Protein AF-A0A6C0DHY7-F1 (afdb_monomer_lite)

Organism: NCBI:txid1070528

Secondary structure (DSSP, 8-state):
-PPPHHHHHHHHHHHHHHHHHHHHHHTTSPP-TTTTSEEEEE--GGGHHHHHHHHSPTTEEE-S--EEEE---EEEEE--GGGGS--SS--EEEEEESS-EEEEEE-TTTTTS---PPPEEEEE-TTEEEEEETT--EEE-S--S-EEEEEEEEEGGGGGGTTT----PPP-----TTTHHHHHHHHHHHHHHHHHHHHHHHHHHHHHHHHH-

pLDDT: mean 73.61, std 16.14, range [34.59, 95.31]

Radius of gyration: 19.58 Å; chains: 1; bounding box: 41×49×62 Å

Structure (mmCIF, N/CA/C/O backbone):
data_AF-A0A6C0DHY7-F1
#
_entry.id   AF-A0A6C0DHY7-F1
#
loop_
_atom_site.group_PDB
_atom_site.id
_atom_site.type_symbol
_atom_site.label_atom_id
_atom_site.label_alt_id
_atom_site.label_comp_id
_atom_site.label_asym_id
_atom_site.label_entity_id
_atom_site.label_seq_id
_atom_site.pdbx_PDB_ins_code
_atom_site.Cartn_x
_atom_site.Cartn_y
_atom_site.Cartn_z
_atom_site.occupancy
_atom_site.B_iso_or_equiv
_atom_site.auth_seq_id
_atom_site.auth_comp_id
_atom_site.auth_asym_id
_atom_site.auth_atom_id
_atom_site.pdbx_PDB_model_num
ATOM 1 N N . MET A 1 1 ? 8.926 5.346 -45.440 1.00 54.66 1 MET A N 1
ATOM 2 C CA . MET A 1 1 ? 9.005 6.801 -45.696 1.00 54.66 1 MET A CA 1
ATOM 3 C C . MET A 1 1 ? 9.081 7.513 -44.353 1.00 54.66 1 MET A C 1
ATOM 5 O O . MET A 1 1 ? 8.302 7.145 -43.481 1.00 54.66 1 MET A O 1
ATOM 9 N N . PRO A 1 2 ? 10.026 8.440 -44.131 1.00 67.38 2 PRO A N 1
ATOM 10 C CA . PRO A 1 2 ? 10.055 9.232 -42.904 1.00 67.38 2 PRO A CA 1
ATOM 11 C C . PRO A 1 2 ? 8.821 10.145 -42.842 1.00 67.38 2 PRO A C 1
ATOM 13 O O . PRO A 1 2 ? 8.505 10.803 -43.828 1.00 67.38 2 PRO A O 1
ATOM 16 N N . LEU A 1 3 ? 8.137 10.165 -41.693 1.00 67.62 3 LEU A N 1
ATOM 17 C CA . LEU A 1 3 ? 7.020 11.079 -41.416 1.00 67.62 3 LEU A CA 1
ATOM 18 C C . LEU A 1 3 ? 7.458 12.528 -41.635 1.00 67.62 3 LEU A C 1
ATOM 20 O O . LEU A 1 3 ? 8.558 12.902 -41.190 1.00 67.62 3 LEU A O 1
ATOM 24 N N . SER A 1 4 ? 6.594 13.311 -42.287 1.00 83.75 4 SER A N 1
ATOM 25 C CA . SER A 1 4 ? 6.810 14.741 -42.479 1.00 83.75 4 SER A CA 1
ATOM 26 C C . SER A 1 4 ? 6.862 15.454 -41.123 1.00 83.75 4 SER A C 1
ATOM 28 O O . SER A 1 4 ? 6.446 14.920 -40.090 1.00 83.75 4 SER A O 1
ATOM 30 N N . LEU A 1 5 ? 7.429 16.658 -41.097 1.00 76.38 5 LEU A N 1
ATOM 31 C CA . LEU A 1 5 ? 7.578 17.423 -39.858 1.00 76.38 5 LEU A CA 1
ATOM 32 C C . LEU A 1 5 ? 6.211 17.784 -39.242 1.00 76.38 5 LEU A C 1
ATOM 34 O O . LEU A 1 5 ? 6.072 17.782 -38.021 1.00 76.38 5 LEU A O 1
ATOM 38 N N . GLU A 1 6 ? 5.199 17.992 -40.088 1.00 79.00 6 GLU A N 1
ATOM 39 C CA . GLU A 1 6 ? 3.806 18.228 -39.695 1.00 79.00 6 GLU A CA 1
ATOM 40 C C . GLU A 1 6 ? 3.183 16.981 -39.056 1.00 79.00 6 GLU A C 1
ATOM 42 O O . GLU A 1 6 ? 2.613 17.067 -37.967 1.00 79.00 6 GLU A O 1
ATOM 47 N N . ASP A 1 7 ? 3.391 15.798 -39.645 1.00 68.31 7 ASP A N 1
ATOM 48 C CA . ASP A 1 7 ? 2.866 14.546 -39.085 1.00 68.31 7 ASP A CA 1
ATOM 49 C C . ASP A 1 7 ? 3.474 14.236 -37.711 1.00 68.31 7 ASP A C 1
ATOM 51 O O . ASP A 1 7 ? 2.786 13.771 -36.803 1.00 68.31 7 ASP A O 1
ATOM 55 N N . ARG A 1 8 ? 4.767 14.531 -37.515 1.00 66.19 8 ARG A N 1
ATOM 56 C CA . ARG A 1 8 ? 5.432 14.359 -36.212 1.00 66.19 8 ARG A CA 1
ATOM 57 C C . ARG A 1 8 ? 4.843 15.279 -35.149 1.00 66.19 8 ARG A C 1
ATOM 59 O O . ARG A 1 8 ? 4.701 14.858 -34.000 1.00 66.19 8 ARG A O 1
ATOM 66 N N . PHE A 1 9 ? 4.497 16.510 -35.519 1.00 76.12 9 PHE A N 1
ATOM 67 C CA . PHE A 1 9 ? 3.870 17.460 -34.606 1.00 76.12 9 PHE A CA 1
ATOM 68 C C . PHE A 1 9 ? 2.467 16.994 -34.199 1.00 76.12 9 PHE A C 1
ATOM 70 O O . PHE A 1 9 ? 2.166 16.943 -33.009 1.00 76.12 9 PHE A O 1
ATOM 77 N N . VAL A 1 10 ? 1.647 16.558 -35.162 1.00 77.00 10 VAL A N 1
ATOM 78 C CA . VAL A 1 10 ? 0.291 16.039 -34.909 1.00 77.00 10 VAL A CA 1
ATOM 79 C C . VAL A 1 10 ? 0.320 14.779 -34.042 1.00 77.00 10 VAL A C 1
ATOM 81 O O . VAL A 1 10 ? -0.435 14.685 -33.076 1.00 77.00 10 VAL A O 1
ATOM 84 N N . VAL A 1 11 ? 1.223 13.835 -34.322 1.00 69.06 11 VAL A N 1
ATOM 85 C CA . VAL A 1 11 ? 1.394 12.625 -33.500 1.00 69.06 11 VAL A CA 1
ATOM 86 C C . VAL A 1 11 ? 1.821 12.985 -32.076 1.00 69.06 11 VAL A C 1
ATOM 88 O O . VAL A 1 11 ? 1.264 12.453 -31.120 1.00 69.06 11 VAL A O 1
ATOM 91 N N . THR A 1 12 ? 2.757 13.923 -31.914 1.00 63.19 12 THR A N 1
ATOM 92 C CA . THR A 1 12 ? 3.198 14.378 -30.585 1.00 63.19 12 THR A CA 1
ATOM 93 C C . THR A 1 12 ? 2.049 15.032 -29.818 1.00 63.19 12 THR A C 1
ATOM 95 O O . THR A 1 12 ? 1.839 14.725 -28.647 1.00 63.19 12 THR A O 1
ATOM 98 N N . LEU A 1 13 ? 1.257 15.876 -30.485 1.00 71.62 13 LEU A N 1
ATOM 99 C CA . LEU A 1 13 ? 0.086 16.523 -29.897 1.00 71.62 13 LEU A CA 1
ATOM 100 C C . LEU A 1 13 ? -0.982 15.501 -29.476 1.00 71.62 13 LEU A C 1
ATOM 102 O O . LEU A 1 13 ? -1.532 15.617 -28.388 1.00 71.62 13 LEU A O 1
ATOM 106 N N . LEU A 1 14 ? -1.248 14.481 -30.299 1.00 67.25 14 LEU A N 1
ATOM 107 C CA . LEU A 1 14 ? -2.196 13.405 -29.986 1.00 67.25 14 LEU A CA 1
ATOM 108 C C . LEU A 1 14 ? -1.736 12.549 -28.802 1.00 67.25 14 LEU A C 1
ATOM 110 O O . LEU A 1 14 ? -2.553 12.184 -27.962 1.00 67.25 14 LEU A O 1
ATOM 114 N N . VAL A 1 15 ? -0.436 12.257 -28.704 1.00 66.75 15 VAL A N 1
ATOM 115 C CA . VAL A 1 15 ? 0.142 11.547 -27.552 1.00 66.75 15 VAL A CA 1
ATOM 116 C C . VAL A 1 15 ? -0.017 12.375 -26.276 1.00 66.75 15 VAL A C 1
ATOM 118 O O . VAL A 1 15 ? -0.473 11.849 -25.263 1.00 66.75 15 VAL A O 1
ATOM 121 N N . TRP A 1 16 ? 0.283 13.674 -26.332 1.00 66.25 16 TRP A N 1
ATOM 122 C CA . TRP A 1 16 ? 0.078 14.586 -25.203 1.00 66.25 16 TRP A CA 1
ATOM 123 C C . TRP A 1 16 ? -1.396 14.723 -24.820 1.00 66.25 16 TRP A C 1
ATOM 125 O O . TRP A 1 16 ? -1.729 14.689 -23.639 1.00 66.25 16 TRP A O 1
ATOM 135 N N . TRP A 1 17 ? -2.287 14.839 -25.802 1.00 64.94 17 TRP A N 1
ATOM 136 C CA . TRP A 1 17 ? -3.724 14.929 -25.570 1.00 64.94 17 TRP A CA 1
ATOM 137 C C . TRP A 1 17 ? -4.279 13.655 -24.932 1.00 64.94 17 TRP A C 1
ATOM 139 O O . TRP A 1 17 ? -5.010 13.744 -23.952 1.00 64.94 17 TRP A O 1
ATOM 149 N N . ASN A 1 18 ? -3.882 12.475 -25.417 1.00 60.78 18 ASN A N 1
ATOM 150 C CA . ASN A 1 18 ? -4.270 11.205 -24.804 1.00 60.78 18 ASN A CA 1
ATOM 151 C C . ASN A 1 18 ? -3.733 11.078 -23.377 1.00 60.78 18 ASN A C 1
ATOM 153 O O . ASN A 1 18 ? -4.484 10.677 -22.499 1.00 60.78 18 ASN A O 1
ATOM 157 N N . ALA A 1 19 ? -2.493 11.504 -23.113 1.00 54.84 19 ALA A N 1
ATOM 158 C CA . ALA A 1 19 ? -1.955 11.535 -21.754 1.00 54.84 19 ALA A CA 1
ATOM 159 C C . ALA A 1 19 ? -2.760 12.471 -20.833 1.00 54.84 19 ALA A C 1
ATOM 161 O O . ALA A 1 19 ? -3.035 12.119 -19.691 1.00 54.84 19 ALA A O 1
ATOM 162 N N . ILE A 1 20 ? -3.188 13.638 -21.326 1.00 61.06 20 ILE A N 1
ATOM 163 C CA . ILE A 1 20 ? -4.039 14.577 -20.576 1.00 61.06 20 ILE A CA 1
ATOM 164 C C . ILE A 1 20 ? -5.426 13.975 -20.319 1.00 61.06 20 ILE A C 1
ATOM 166 O O . ILE A 1 20 ? -5.920 14.030 -19.195 1.00 61.06 20 ILE A O 1
ATOM 170 N N . VAL A 1 21 ? -6.058 13.389 -21.336 1.00 64.25 21 VAL A N 1
ATOM 171 C CA . VAL A 1 21 ? -7.373 12.745 -21.204 1.00 64.25 21 VAL A CA 1
ATOM 172 C C . VAL A 1 21 ? -7.307 11.557 -20.248 1.00 64.25 21 VAL A C 1
ATOM 174 O O . VAL A 1 21 ? -8.205 11.413 -19.421 1.00 64.25 21 VAL A O 1
ATOM 177 N N . ASP A 1 22 ? -6.243 10.756 -20.302 1.00 57.22 22 ASP A N 1
ATOM 178 C CA . ASP A 1 22 ? -6.014 9.680 -19.343 1.00 57.22 22 ASP A CA 1
ATOM 179 C C . ASP A 1 22 ? -5.833 10.249 -17.936 1.00 57.22 22 ASP A C 1
ATOM 181 O O . ASP A 1 22 ? -6.532 9.805 -17.038 1.00 57.22 22 ASP A O 1
ATOM 185 N N . ILE A 1 23 ? -5.043 11.313 -17.735 1.00 53.00 23 ILE A N 1
ATOM 186 C CA . ILE A 1 23 ? -4.942 12.000 -16.431 1.00 53.00 23 ILE A CA 1
ATOM 187 C C . ILE A 1 23 ? -6.330 12.402 -15.899 1.00 53.00 23 ILE A C 1
ATOM 189 O O . ILE A 1 23 ? -6.629 12.153 -14.730 1.00 53.00 23 ILE A O 1
ATOM 193 N N . PHE A 1 24 ? -7.201 12.973 -16.739 1.00 52.25 24 PHE A N 1
ATOM 194 C CA . PHE A 1 24 ? -8.566 13.342 -16.338 1.00 52.25 24 PHE A CA 1
ATOM 195 C C . PHE A 1 24 ? -9.467 12.135 -16.062 1.00 52.25 24 PHE A C 1
ATOM 197 O O . PHE A 1 24 ? -10.280 12.177 -15.139 1.00 52.25 24 PHE A O 1
ATOM 204 N N . ARG A 1 25 ? -9.323 11.043 -16.815 1.00 52.28 25 ARG A N 1
ATOM 205 C CA . ARG A 1 25 ? -10.102 9.815 -16.614 1.00 52.28 25 ARG A CA 1
ATOM 206 C C . ARG A 1 25 ? -9.690 9.104 -15.314 1.00 52.28 25 ARG A C 1
ATOM 208 O O . ARG A 1 25 ? -10.559 8.673 -14.558 1.00 52.28 25 ARG A O 1
ATOM 215 N N . THR A 1 26 ? -8.398 9.107 -14.984 1.00 49.75 26 THR A N 1
ATOM 216 C CA . THR A 1 26 ? -7.828 8.549 -13.741 1.00 49.75 26 THR A CA 1
ATOM 217 C C . THR A 1 26 ? -8.148 9.388 -12.492 1.00 49.75 26 THR A C 1
ATOM 219 O O . 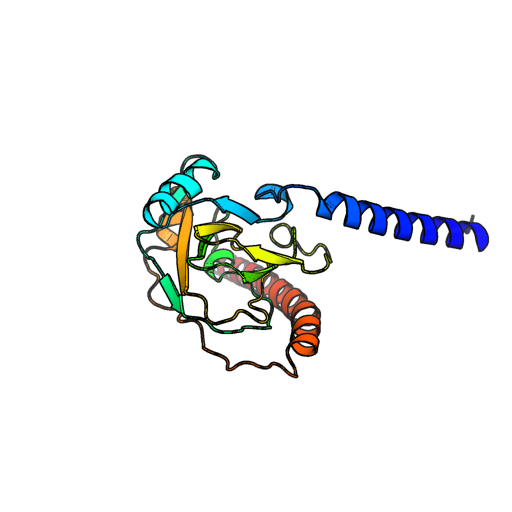THR A 1 26 ? -7.984 8.911 -11.367 1.00 49.75 26 THR A O 1
ATOM 222 N N . LEU A 1 27 ? -8.612 10.635 -12.654 1.00 47.72 27 LEU A N 1
ATOM 223 C CA . LEU A 1 27 ? -9.068 11.500 -11.553 1.00 47.72 27 LEU A CA 1
ATOM 224 C C . LEU A 1 27 ? -10.508 11.199 -11.092 1.00 47.72 27 LEU A C 1
ATOM 226 O O . LEU A 1 27 ? -10.927 11.718 -10.058 1.00 47.72 27 LEU A O 1
ATOM 230 N N . HIS A 1 28 ? -11.281 10.393 -11.830 1.00 48.91 28 HIS A N 1
ATOM 231 C CA . HIS A 1 28 ? -12.688 10.087 -11.509 1.00 48.91 28 HIS A CA 1
ATOM 232 C C . HIS A 1 28 ? -12.976 8.612 -11.217 1.00 48.91 28 HIS A C 1
ATOM 234 O O . HIS A 1 28 ? -14.096 8.276 -10.835 1.00 48.91 28 HIS A O 1
ATOM 240 N N . GLN A 1 29 ? -11.992 7.728 -11.360 1.00 57.94 29 GLN A N 1
ATOM 241 C CA . GLN A 1 29 ? -12.148 6.327 -10.982 1.00 57.94 29 GLN A CA 1
ATOM 242 C C . GLN A 1 29 ? -11.866 6.131 -9.490 1.00 57.94 29 GLN A C 1
ATOM 244 O O . GLN A 1 29 ? -10.901 6.670 -8.945 1.00 57.94 29 GLN A O 1
ATOM 249 N N . VAL A 1 30 ? -12.732 5.354 -8.832 1.00 70.00 30 VAL A N 1
ATOM 250 C CA . VAL A 1 30 ? -12.469 4.847 -7.481 1.00 70.00 30 VAL A CA 1
ATOM 251 C C . VAL A 1 30 ? -11.254 3.927 -7.586 1.00 70.00 30 VAL A C 1
ATOM 253 O O . VAL A 1 30 ? -11.299 2.997 -8.392 1.00 70.00 30 VAL A O 1
ATOM 256 N N . PRO A 1 31 ? -10.177 4.181 -6.825 1.00 81.38 31 PRO A N 1
ATOM 257 C CA . PRO A 1 31 ? -8.942 3.437 -6.988 1.00 81.38 31 PRO A CA 1
ATOM 258 C C . PRO A 1 31 ? -9.157 1.958 -6.674 1.00 81.38 31 PRO A C 1
ATOM 260 O O . PRO A 1 31 ? -9.805 1.615 -5.676 1.00 81.38 31 PRO A O 1
ATOM 263 N N . SER A 1 32 ? -8.628 1.095 -7.538 1.00 86.81 32 SER A N 1
ATOM 264 C CA . SER A 1 32 ? -8.759 -0.354 -7.404 1.00 86.81 32 SER A CA 1
ATOM 265 C C . SER A 1 32 ? -7.450 -0.986 -6.939 1.00 86.81 32 SER A C 1
ATOM 267 O O . SER A 1 32 ? -6.346 -0.559 -7.286 1.00 86.81 32 SER A O 1
ATOM 269 N N . LEU A 1 33 ? -7.564 -2.043 -6.138 1.00 89.69 33 LEU A N 1
ATOM 270 C CA . LEU A 1 33 ? -6.390 -2.715 -5.589 1.00 89.69 33 LEU A CA 1
ATOM 271 C C . LEU A 1 33 ? -5.536 -3.383 -6.679 1.00 89.69 33 LEU A C 1
ATOM 273 O O . LEU A 1 33 ? -4.317 -3.460 -6.532 1.00 89.69 33 LEU A O 1
ATOM 277 N N . ASP A 1 34 ? -6.167 -3.832 -7.763 1.00 88.56 34 ASP A N 1
ATOM 278 C CA . ASP A 1 34 ? -5.503 -4.548 -8.850 1.00 88.56 34 ASP A CA 1
ATOM 279 C C . ASP A 1 34 ? -4.772 -3.592 -9.799 1.00 88.56 34 ASP A C 1
ATOM 281 O O . ASP A 1 34 ? -3.606 -3.832 -10.121 1.00 88.56 34 ASP A O 1
ATOM 285 N N . GLU A 1 35 ? -5.412 -2.486 -10.193 1.00 87.88 35 GLU A N 1
ATOM 286 C CA . GLU A 1 35 ? -4.860 -1.541 -11.174 1.00 87.88 35 GLU A CA 1
ATOM 287 C C . GLU A 1 35 ? -3.997 -0.461 -10.513 1.00 87.88 35 GLU A C 1
ATOM 289 O O . GLU A 1 35 ? -2.860 -0.234 -10.925 1.00 87.88 35 GLU A O 1
ATOM 294 N N . ASP A 1 36 ? -4.492 0.177 -9.449 1.00 88.88 36 ASP A N 1
ATOM 295 C CA . ASP A 1 36 ? -3.793 1.285 -8.789 1.00 88.88 36 ASP A CA 1
ATOM 296 C C . ASP A 1 36 ? -2.863 0.817 -7.672 1.00 88.88 36 ASP A C 1
ATOM 298 O O . ASP A 1 36 ? -1.951 1.550 -7.278 1.00 88.88 36 ASP A O 1
ATOM 302 N N . GLY A 1 37 ? -3.086 -0.395 -7.159 1.00 90.50 37 GLY A N 1
ATOM 303 C CA . GLY A 1 37 ? -2.327 -0.965 -6.050 1.00 90.50 37 GLY A CA 1
ATOM 304 C C . GLY A 1 37 ? -2.790 -0.474 -4.686 1.00 90.50 37 GLY A C 1
ATOM 305 O O . GLY A 1 37 ? -2.131 -0.765 -3.687 1.00 90.50 37 GLY A O 1
ATOM 306 N N . TYR A 1 38 ? -3.903 0.257 -4.614 1.00 93.44 38 TYR A N 1
ATOM 307 C CA . TYR A 1 38 ? -4.562 0.619 -3.364 1.00 93.44 38 TYR A CA 1
ATOM 308 C C . TYR A 1 38 ? -6.052 0.880 -3.566 1.00 93.44 38 TYR A C 1
ATOM 310 O O . TYR A 1 38 ? -6.508 1.155 -4.669 1.00 93.44 38 TYR A O 1
ATOM 318 N N . CYS A 1 39 ? -6.798 0.857 -2.469 1.00 93.12 39 CYS A N 1
ATOM 319 C CA . CYS A 1 39 ? -8.147 1.388 -2.389 1.00 93.12 39 CYS A CA 1
ATOM 320 C C . CYS A 1 39 ? -8.353 2.108 -1.050 1.00 93.12 39 CYS A C 1
ATOM 322 O O . CYS A 1 39 ? -7.615 1.897 -0.080 1.00 93.12 39 CYS A O 1
ATOM 324 N N . VAL A 1 40 ? -9.349 2.990 -1.014 1.00 91.81 40 VAL A N 1
ATOM 325 C CA . VAL A 1 40 ? -9.747 3.726 0.190 1.00 91.81 40 VAL A CA 1
ATOM 326 C C . VAL A 1 40 ? -11.139 3.258 0.583 1.00 91.81 40 VAL A C 1
ATOM 328 O O . VAL A 1 40 ? -12.048 3.241 -0.242 1.00 91.81 40 VAL A O 1
ATOM 331 N N . LEU A 1 41 ? -11.282 2.846 1.835 1.00 91.44 41 LEU A N 1
ATOM 332 C CA . LEU A 1 41 ? -12.487 2.260 2.403 1.00 91.44 41 LEU A CA 1
ATOM 333 C C . LEU A 1 41 ? -12.861 3.026 3.669 1.00 91.44 41 LEU A C 1
ATOM 335 O O . LEU A 1 41 ? -11.994 3.555 4.363 1.00 91.44 41 LEU A O 1
ATOM 339 N N . GLU A 1 42 ? -14.138 3.032 4.019 1.00 90.44 42 GLU A N 1
ATOM 340 C CA . GLU A 1 42 ? -14.581 3.494 5.333 1.00 90.44 42 GLU A CA 1
ATOM 341 C C . GLU A 1 42 ? -14.559 2.317 6.307 1.00 90.44 42 GLU A C 1
ATOM 343 O O . GLU A 1 42 ? -15.151 1.266 6.053 1.00 90.44 42 GLU A O 1
ATOM 348 N N . SER A 1 43 ? -13.845 2.460 7.422 1.00 89.25 43 SER A N 1
ATOM 349 C CA . SER A 1 43 ? -13.799 1.420 8.446 1.00 89.25 43 SER A CA 1
ATOM 350 C C . SER A 1 43 ? -13.375 2.007 9.778 1.00 89.25 43 SER A C 1
ATOM 352 O O . SER A 1 43 ? -12.298 2.580 9.882 1.00 89.25 43 SER A O 1
ATOM 354 N N . GLY A 1 44 ? -14.157 1.754 10.827 1.00 90.00 44 GLY A N 1
ATOM 355 C CA . GLY A 1 44 ? -13.659 1.911 12.193 1.00 90.00 44 GLY A CA 1
ATOM 356 C C . GLY A 1 44 ? -12.554 0.897 12.502 1.00 90.00 44 GLY A C 1
ATOM 357 O O . GLY A 1 44 ? -12.495 -0.168 11.876 1.00 90.00 44 GLY A O 1
ATOM 358 N N . LEU A 1 45 ? -11.711 1.220 13.487 1.00 88.38 45 LEU A N 1
ATOM 359 C CA . LEU A 1 45 ? -10.531 0.435 13.862 1.00 88.38 45 LEU A CA 1
ATOM 360 C C . LEU A 1 45 ? -10.852 -1.045 14.141 1.00 88.38 45 LEU A C 1
ATOM 362 O O . LEU A 1 45 ? -10.198 -1.931 13.593 1.00 88.38 45 LEU A O 1
ATOM 366 N N . ASP A 1 46 ? -11.908 -1.315 14.910 1.00 91.19 46 ASP A N 1
ATOM 367 C CA . ASP A 1 46 ? -12.315 -2.680 15.286 1.00 91.19 46 ASP A CA 1
ATOM 368 C C . ASP A 1 46 ? -12.806 -3.513 14.091 1.00 91.19 46 ASP A C 1
ATOM 370 O O . ASP A 1 46 ? -12.764 -4.744 14.107 1.00 91.19 46 ASP A O 1
ATOM 374 N N . ALA A 1 47 ? -13.269 -2.848 13.030 1.00 92.69 47 ALA A N 1
ATOM 375 C CA . ALA A 1 47 ? -13.759 -3.498 11.821 1.00 92.69 47 ALA A CA 1
ATOM 376 C C . ALA A 1 47 ? -12.659 -3.723 10.772 1.00 92.69 47 ALA A C 1
ATOM 378 O O . ALA A 1 47 ? -12.898 -4.473 9.826 1.00 92.69 47 ALA A O 1
ATOM 379 N N . VAL A 1 48 ? -11.462 -3.139 10.937 1.00 91.69 48 VAL A N 1
ATOM 380 C CA . VAL A 1 48 ? -10.394 -3.168 9.920 1.00 91.69 48 VAL A CA 1
ATOM 381 C C . VAL A 1 48 ? -10.069 -4.581 9.436 1.00 91.69 48 VAL A C 1
ATOM 383 O O . VAL A 1 48 ? -10.010 -4.760 8.216 1.00 91.69 48 VAL A O 1
ATOM 386 N N . PRO A 1 49 ? -9.910 -5.606 10.302 1.00 93.19 49 PRO A N 1
ATOM 387 C CA . PRO A 1 49 ? -9.618 -6.948 9.817 1.00 93.19 49 PRO A CA 1
ATOM 388 C C . PRO A 1 49 ? -10.715 -7.493 8.903 1.00 93.19 49 PRO A C 1
ATOM 390 O O . PRO A 1 49 ? -10.429 -7.988 7.817 1.00 93.19 49 PRO A O 1
ATOM 393 N N . ARG A 1 50 ? -11.982 -7.339 9.300 1.00 94.62 50 ARG A N 1
ATOM 394 C CA . ARG A 1 50 ? -13.127 -7.818 8.519 1.00 94.62 50 ARG A CA 1
ATOM 395 C C . ARG A 1 50 ? -13.262 -7.059 7.199 1.00 94.62 50 ARG A C 1
ATOM 397 O O . ARG A 1 50 ? -13.439 -7.695 6.168 1.00 94.62 50 ARG A O 1
ATOM 404 N N . THR A 1 51 ? -13.143 -5.731 7.228 1.00 94.69 51 THR A N 1
ATOM 405 C CA . THR A 1 51 ? -13.238 -4.876 6.034 1.00 94.69 51 THR A CA 1
ATOM 406 C C . THR A 1 51 ? -12.101 -5.154 5.049 1.00 94.69 51 THR A C 1
ATOM 408 O O . THR A 1 51 ? -12.312 -5.208 3.842 1.00 94.69 51 THR A O 1
ATOM 411 N N . THR A 1 52 ? -10.889 -5.396 5.555 1.00 93.31 52 THR A N 1
ATOM 412 C CA . THR A 1 52 ? -9.742 -5.767 4.715 1.00 93.31 52 THR A CA 1
ATOM 413 C C . THR A 1 52 ? -9.990 -7.109 4.029 1.00 93.31 52 THR A C 1
ATOM 415 O O . THR A 1 52 ? -9.846 -7.225 2.816 1.00 93.31 52 THR A O 1
ATOM 418 N N . LEU A 1 53 ? -10.421 -8.119 4.789 1.00 95.25 53 LEU A N 1
ATOM 419 C CA . LEU A 1 53 ? -10.659 -9.462 4.258 1.00 95.25 53 LEU A CA 1
ATOM 420 C C . LEU A 1 53 ? -11.868 -9.545 3.318 1.00 95.25 53 LEU A C 1
ATOM 422 O O . LEU A 1 53 ? -11.919 -10.463 2.509 1.00 95.25 53 LEU A O 1
ATOM 426 N N . SER A 1 54 ? -12.815 -8.602 3.376 1.00 94.06 54 SER A N 1
ATOM 427 C CA . SER A 1 54 ? -13.934 -8.559 2.423 1.00 94.06 54 SER A CA 1
ATOM 428 C C . SER A 1 54 ? -13.548 -8.063 1.028 1.00 94.06 54 SER A C 1
ATOM 430 O O . SER A 1 54 ? -14.320 -8.250 0.093 1.00 94.06 54 SER A O 1
ATOM 432 N N . VAL A 1 55 ? -12.391 -7.409 0.891 1.00 93.12 55 VAL A N 1
ATOM 433 C CA . VAL A 1 55 ? -11.898 -6.873 -0.391 1.00 93.12 55 VAL A CA 1
ATOM 434 C C . VAL A 1 55 ? -10.819 -7.766 -0.999 1.00 93.12 55 VAL A C 1
ATOM 436 O O . VAL A 1 55 ? -10.646 -7.789 -2.214 1.00 93.12 55 VAL A O 1
ATOM 439 N N . LEU A 1 56 ? -10.087 -8.504 -0.166 1.00 93.88 56 LEU A N 1
ATOM 440 C CA . LEU A 1 56 ? -9.030 -9.396 -0.624 1.00 93.88 56 LEU A CA 1
ATOM 441 C C . LEU A 1 56 ? -9.583 -10.718 -1.177 1.00 93.88 56 LEU A C 1
ATOM 443 O O . LEU A 1 56 ? -10.678 -11.143 -0.799 1.00 93.88 56 LEU A O 1
ATOM 447 N N . PRO A 1 57 ? -8.808 -11.413 -2.032 1.00 93.25 57 PRO A N 1
ATOM 448 C CA . PRO A 1 57 ? -9.131 -12.773 -2.434 1.00 93.25 57 PRO A CA 1
ATOM 449 C C . PRO A 1 57 ? -9.301 -13.717 -1.228 1.00 93.25 57 PRO A C 1
ATOM 451 O O . PRO A 1 57 ? -8.817 -13.431 -0.125 1.00 93.25 57 PRO A O 1
ATOM 454 N N . PRO A 1 58 ? -9.941 -14.882 -1.425 1.00 93.56 58 PRO A N 1
ATOM 455 C CA . PRO A 1 58 ? -10.038 -15.904 -0.389 1.00 93.56 58 PRO A CA 1
AT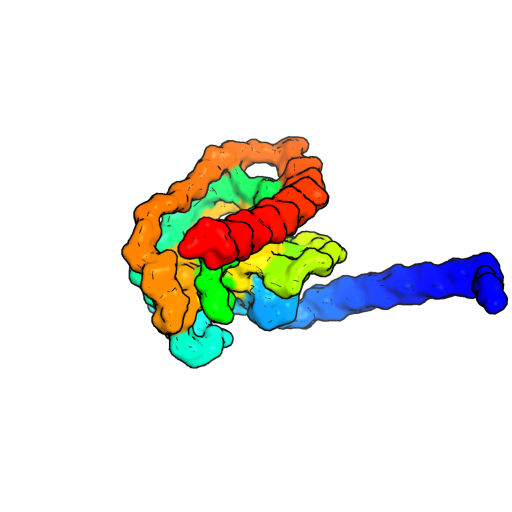OM 456 C C . PRO A 1 58 ? -8.667 -16.304 0.177 1.00 93.56 58 PRO A C 1
ATOM 458 O O . PRO A 1 58 ? -7.641 -16.165 -0.483 1.00 93.56 58 PRO A O 1
ATOM 461 N N . HIS A 1 59 ? -8.665 -16.852 1.396 1.00 95.12 59 HIS A N 1
ATOM 462 C CA . HIS A 1 59 ? -7.471 -17.367 2.089 1.00 95.12 59 HIS A CA 1
ATOM 463 C C . HIS A 1 59 ? -6.423 -16.322 2.488 1.00 95.12 59 HIS A C 1
ATOM 465 O O . HIS A 1 59 ? -5.327 -16.682 2.917 1.00 95.12 59 HIS A O 1
ATOM 471 N N . TYR A 1 60 ? -6.755 -15.035 2.437 1.00 95.31 60 TYR A N 1
ATOM 472 C CA . TYR A 1 60 ? -5.987 -14.025 3.154 1.00 95.31 60 TYR A CA 1
ATOM 473 C C . TYR A 1 60 ? -6.307 -14.047 4.650 1.00 95.31 60 TYR A C 1
ATOM 475 O O . TYR A 1 60 ? -7.415 -14.373 5.077 1.00 95.31 60 TYR A O 1
ATOM 483 N N . MET A 1 61 ? -5.313 -13.700 5.459 1.00 94.00 61 MET A N 1
ATOM 484 C CA . MET A 1 61 ? -5.434 -13.518 6.898 1.00 94.00 61 MET A CA 1
ATOM 485 C C . MET A 1 61 ? -4.716 -12.244 7.335 1.00 94.00 61 MET A C 1
ATOM 487 O O . MET A 1 61 ? -3.742 -11.818 6.713 1.00 94.00 61 MET A O 1
ATOM 491 N N . ILE A 1 62 ? -5.201 -11.644 8.419 1.00 92.25 62 ILE A N 1
ATOM 492 C CA . ILE A 1 62 ? -4.538 -10.517 9.072 1.00 92.25 62 ILE A CA 1
ATOM 493 C C . ILE A 1 62 ? -3.618 -11.061 10.151 1.00 92.25 62 ILE A C 1
ATOM 495 O O . ILE A 1 62 ? -4.052 -11.825 11.013 1.00 92.25 62 ILE A O 1
ATOM 499 N N . LEU A 1 63 ? -2.355 -10.652 10.114 1.00 88.06 63 LEU A N 1
ATOM 500 C CA . LEU A 1 63 ? -1.408 -11.015 11.154 1.00 88.06 63 LEU A CA 1
ATOM 501 C C . LEU A 1 63 ? -1.748 -10.292 12.464 1.00 88.06 63 LEU A C 1
ATOM 503 O O . LEU A 1 63 ? -2.142 -9.124 12.436 1.00 88.06 63 LEU A O 1
ATOM 507 N N . PRO A 1 64 ? -1.540 -10.937 13.625 1.00 77.44 64 PRO A N 1
ATOM 508 C CA . PRO A 1 64 ? -1.930 -10.387 14.925 1.00 77.44 64 PRO A CA 1
ATOM 509 C C . PRO A 1 64 ? -1.134 -9.134 15.320 1.00 77.44 64 PRO A C 1
ATOM 511 O O . PRO A 1 64 ? -1.510 -8.424 16.251 1.00 77.44 64 PRO A O 1
ATOM 514 N N . LYS A 1 65 ? -0.023 -8.848 14.632 1.00 71.94 65 LYS A N 1
ATOM 515 C CA . LYS A 1 65 ? 0.856 -7.730 14.963 1.00 71.94 65 LYS A CA 1
ATOM 516 C C . LYS A 1 65 ? 0.321 -6.417 14.394 1.00 71.94 65 LYS A C 1
ATOM 518 O O . LYS A 1 65 ? 0.399 -6.158 13.193 1.00 71.94 65 LYS A O 1
ATOM 523 N N . VAL A 1 66 ? -0.143 -5.563 15.296 1.00 72.00 66 VAL A N 1
ATOM 524 C CA . VAL A 1 66 ? -0.608 -4.209 15.002 1.00 72.00 66 VAL A CA 1
ATOM 525 C C . VAL A 1 66 ? 0.514 -3.213 15.281 1.00 72.00 66 VAL A C 1
ATOM 527 O O . VAL A 1 66 ? 1.158 -3.284 16.325 1.00 72.00 66 VAL A O 1
ATOM 530 N N . HIS A 1 67 ? 0.760 -2.283 14.356 1.00 72.25 67 HIS A N 1
ATOM 531 C CA . HIS A 1 67 ? 1.738 -1.211 14.567 1.00 72.25 67 HIS A CA 1
ATOM 532 C C . HIS A 1 67 ? 1.041 0.142 14.585 1.00 72.25 67 HIS A C 1
ATOM 534 O O . HIS A 1 67 ? 0.490 0.572 13.569 1.00 72.25 67 HIS A O 1
ATOM 540 N N . THR A 1 68 ? 1.117 0.827 15.722 1.00 72.88 68 THR A N 1
ATOM 541 C CA . THR A 1 68 ? 0.633 2.199 15.861 1.00 72.88 68 THR A CA 1
ATOM 542 C C . THR A 1 68 ? 1.788 3.157 15.630 1.00 72.88 68 THR A C 1
ATOM 544 O O . THR A 1 68 ? 2.774 3.124 16.361 1.00 72.88 68 THR A O 1
ATOM 547 N N . ASN A 1 69 ? 1.668 4.022 14.626 1.00 71.00 69 ASN A N 1
ATOM 548 C CA . ASN A 1 69 ? 2.643 5.079 14.374 1.00 71.00 69 ASN A CA 1
ATOM 549 C C . ASN A 1 69 ? 2.007 6.432 14.665 1.00 71.00 69 ASN A C 1
ATOM 551 O O . ASN A 1 69 ? 0.893 6.706 14.215 1.00 71.00 69 ASN A O 1
ATOM 555 N N . ARG A 1 70 ? 2.729 7.272 15.407 1.00 64.44 70 ARG A N 1
ATOM 556 C CA . ARG A 1 70 ? 2.333 8.649 15.707 1.00 64.44 70 ARG A CA 1
ATOM 557 C C . ARG A 1 70 ? 3.197 9.608 14.899 1.00 64.44 70 ARG A C 1
ATOM 559 O O . ARG A 1 70 ? 4.303 9.929 15.317 1.00 64.44 70 ARG A O 1
ATOM 566 N N . GLY A 1 71 ? 2.666 10.070 13.769 1.00 58.78 71 GLY A N 1
ATOM 567 C CA . GLY A 1 71 ? 3.271 11.115 12.940 1.00 58.78 71 GLY A CA 1
ATOM 568 C C . GLY A 1 71 ? 4.645 10.790 12.336 1.00 58.78 71 GLY A C 1
ATOM 569 O O . GLY A 1 71 ? 5.237 9.739 12.576 1.00 58.78 71 GLY A O 1
ATOM 570 N N . GLY A 1 72 ? 5.139 11.725 11.520 1.00 61.31 72 GLY A N 1
ATOM 571 C CA . GLY A 1 72 ? 6.455 11.676 10.878 1.00 61.31 72 GLY A CA 1
ATOM 572 C C . GLY A 1 72 ? 6.364 11.810 9.360 1.00 61.31 72 GLY A C 1
ATOM 573 O O . GLY A 1 72 ? 5.692 11.021 8.699 1.00 61.31 72 GLY A O 1
ATOM 574 N N . SER A 1 73 ? 7.073 12.794 8.806 1.00 64.69 73 SER A N 1
ATOM 575 C CA . SER A 1 73 ? 7.253 12.927 7.362 1.00 64.69 73 SER A CA 1
ATOM 576 C C . SER A 1 73 ? 8.410 12.045 6.904 1.00 64.69 73 SER A C 1
ATOM 578 O O . SER A 1 73 ? 9.509 12.123 7.453 1.00 64.69 73 SER A O 1
ATOM 580 N N . ASN A 1 74 ? 8.188 11.255 5.865 1.00 69.94 74 ASN A N 1
ATOM 581 C CA . ASN A 1 74 ? 9.250 10.608 5.116 1.00 69.94 74 ASN A CA 1
ATOM 582 C C . ASN A 1 74 ? 9.056 10.995 3.642 1.00 69.94 74 ASN A C 1
ATOM 584 O O . ASN A 1 74 ? 8.185 10.427 2.983 1.00 69.94 74 ASN A O 1
ATOM 588 N N . PRO A 1 75 ? 9.815 11.985 3.137 1.00 68.50 75 PRO A N 1
ATOM 589 C CA . PRO A 1 75 ? 9.649 12.479 1.772 1.00 68.50 75 PRO A CA 1
ATOM 590 C C . PRO A 1 75 ? 10.253 11.537 0.723 1.00 68.50 75 PRO A C 1
ATOM 592 O O . PRO A 1 75 ? 10.120 11.783 -0.472 1.00 68.50 75 PRO A O 1
ATOM 595 N N . PHE A 1 76 ? 10.944 10.475 1.143 1.00 75.06 76 PHE A N 1
ATOM 596 C CA . PHE A 1 76 ? 11.494 9.490 0.223 1.00 75.06 76 PHE A CA 1
ATOM 597 C C . PHE A 1 76 ? 10.392 8.536 -0.222 1.00 75.06 76 PHE A C 1
ATOM 599 O O . PHE A 1 76 ? 9.557 8.165 0.587 1.00 75.06 76 PHE A O 1
ATOM 606 N N . TYR A 1 77 ? 10.387 8.093 -1.475 1.00 77.12 77 TYR A N 1
ATOM 607 C CA . TYR A 1 77 ? 9.500 7.008 -1.895 1.00 77.12 77 TYR A CA 1
ATOM 608 C C . TYR A 1 77 ? 10.075 5.634 -1.515 1.00 77.12 77 TYR A C 1
ATOM 610 O O . TYR A 1 77 ? 11.227 5.319 -1.823 1.00 77.12 77 TYR A O 1
ATOM 618 N N . TRP A 1 78 ? 9.266 4.779 -0.884 1.00 80.12 78 TRP A N 1
ATOM 619 C CA . TRP A 1 78 ? 9.643 3.408 -0.519 1.00 80.12 78 TRP A CA 1
ATOM 620 C C . TRP A 1 78 ? 8.544 2.385 -0.821 1.00 80.12 78 TRP A C 1
ATOM 622 O O . TRP A 1 78 ? 7.362 2.707 -0.956 1.00 80.12 78 TRP A O 1
ATOM 632 N N . ARG A 1 79 ? 8.951 1.113 -0.886 1.00 80.44 79 ARG A N 1
ATOM 633 C CA . ARG A 1 79 ? 8.061 -0.057 -0.858 1.00 80.44 79 ARG A CA 1
ATOM 634 C C . ARG A 1 79 ? 8.073 -0.681 0.529 1.00 80.44 79 ARG A C 1
ATOM 636 O O . ARG A 1 79 ? 9.046 -0.540 1.270 1.00 80.44 79 ARG A O 1
ATOM 643 N N . SER A 1 80 ? 6.994 -1.363 0.900 1.00 81.69 80 SER A N 1
ATOM 644 C CA . SER A 1 80 ? 6.959 -2.071 2.183 1.00 81.69 80 SER A CA 1
ATOM 645 C C . SER A 1 80 ? 8.017 -3.178 2.186 1.00 81.69 80 SER A C 1
ATOM 647 O O . SER A 1 80 ? 8.188 -3.862 1.182 1.00 81.69 80 SER A O 1
ATOM 649 N N . SER A 1 81 ? 8.705 -3.398 3.308 1.00 72.31 81 SER A N 1
ATOM 650 C CA . SER A 1 81 ? 9.756 -4.429 3.406 1.00 72.31 81 SER A CA 1
ATOM 651 C C . SER A 1 81 ? 9.249 -5.838 3.072 1.00 72.31 81 SER A C 1
ATOM 653 O O . SER A 1 81 ? 9.988 -6.665 2.545 1.00 72.31 81 SER A O 1
ATOM 655 N N . THR A 1 82 ? 7.964 -6.091 3.316 1.00 76.44 82 THR A N 1
ATOM 656 C CA . THR A 1 82 ? 7.258 -7.334 2.986 1.00 76.44 82 THR A CA 1
ATOM 657 C C . THR A 1 82 ? 7.234 -7.650 1.492 1.00 76.44 82 THR A C 1
ATOM 659 O O . THR A 1 82 ? 7.233 -8.825 1.143 1.00 76.44 82 THR A O 1
ATOM 662 N N . PHE A 1 83 ? 7.302 -6.639 0.619 1.00 74.50 83 PHE A N 1
ATOM 663 C CA . PHE A 1 83 ? 7.387 -6.822 -0.833 1.00 74.50 83 PHE A CA 1
ATOM 664 C C . PHE A 1 83 ? 8.641 -7.590 -1.266 1.00 74.50 83 PHE A C 1
ATOM 666 O O . PHE A 1 83 ? 8.616 -8.305 -2.259 1.00 74.50 83 PHE A O 1
ATOM 673 N N . PHE A 1 84 ? 9.738 -7.471 -0.516 1.00 70.06 84 PHE A N 1
ATOM 674 C CA . PHE A 1 84 ? 11.003 -8.126 -0.854 1.00 70.06 84 PHE A CA 1
ATOM 675 C C . PHE A 1 84 ? 11.073 -9.585 -0.377 1.00 70.06 84 PHE A C 1
ATOM 677 O O . PHE A 1 84 ? 12.069 -10.266 -0.626 1.00 70.06 84 PHE A O 1
ATOM 684 N N . LYS A 1 85 ? 10.037 -10.088 0.309 1.00 75.88 85 LYS A N 1
ATOM 685 C CA . LYS A 1 85 ? 9.949 -11.506 0.673 1.00 75.88 85 LYS A CA 1
ATOM 686 C C . LYS A 1 85 ? 9.466 -12.327 -0.523 1.00 75.88 85 LYS A C 1
ATOM 688 O O . LYS A 1 85 ? 8.575 -11.906 -1.256 1.00 75.88 85 LYS A O 1
ATOM 693 N N . ARG A 1 86 ? 10.026 -13.530 -0.685 1.00 77.19 86 ARG A N 1
ATOM 694 C CA . ARG A 1 86 ? 9.684 -14.483 -1.757 1.00 77.19 86 ARG A CA 1
ATOM 695 C C . ARG A 1 86 ? 8.340 -15.161 -1.468 1.00 77.19 86 ARG A C 1
ATOM 697 O O . ARG A 1 86 ? 8.296 -16.332 -1.114 1.00 77.19 86 ARG A O 1
ATOM 704 N N . THR A 1 87 ? 7.276 -14.381 -1.563 1.00 82.19 87 THR A N 1
ATOM 705 C CA . THR A 1 87 ? 5.890 -14.829 -1.417 1.00 82.19 87 THR A CA 1
ATOM 706 C C . THR A 1 87 ? 5.355 -15.318 -2.759 1.00 82.19 87 THR A C 1
ATOM 708 O O . THR A 1 87 ? 5.775 -14.835 -3.812 1.00 82.19 87 THR A O 1
ATOM 711 N N . VAL A 1 88 ? 4.449 -16.293 -2.729 1.00 88.12 88 VAL A N 1
ATOM 712 C CA . VAL A 1 88 ? 3.700 -16.725 -3.919 1.00 88.12 88 VAL A CA 1
ATOM 713 C C . VAL A 1 88 ? 2.582 -15.728 -4.225 1.00 88.12 88 VAL A C 1
ATOM 715 O O . VAL A 1 88 ? 2.299 -15.455 -5.390 1.00 88.12 88 VAL A O 1
ATOM 718 N N . HIS A 1 89 ? 1.978 -15.154 -3.183 1.00 91.25 89 HIS A N 1
ATOM 719 C CA . HIS A 1 89 ? 0.865 -14.218 -3.287 1.00 91.25 89 HIS A CA 1
ATOM 720 C C . HIS A 1 89 ? 1.277 -12.824 -2.800 1.00 91.25 89 HIS A C 1
ATOM 722 O O . HIS A 1 89 ? 2.053 -12.707 -1.848 1.00 91.25 89 HIS A O 1
ATOM 728 N N . PRO A 1 90 ? 0.731 -11.745 -3.388 1.00 90.56 90 PRO A N 1
ATOM 729 C CA . PRO A 1 90 ? 1.034 -10.393 -2.940 1.00 90.56 90 PRO A CA 1
ATOM 730 C C . PRO A 1 90 ? 0.605 -10.192 -1.486 1.00 90.56 90 PRO A C 1
ATOM 732 O O . PRO A 1 90 ? -0.436 -10.684 -1.052 1.00 90.56 90 PRO A O 1
ATOM 735 N N . THR A 1 91 ? 1.383 -9.420 -0.733 1.00 92.12 91 THR A N 1
ATOM 736 C CA . THR A 1 91 ? 1.007 -8.997 0.618 1.00 92.12 91 THR A CA 1
ATOM 737 C C . THR A 1 91 ? 0.402 -7.607 0.602 1.00 92.12 91 THR A C 1
ATOM 739 O O . THR A 1 91 ? 0.834 -6.740 -0.165 1.00 92.12 91 THR A O 1
ATOM 742 N N . TYR A 1 92 ? -0.521 -7.337 1.519 1.00 93.50 92 TYR A N 1
ATOM 743 C CA . TYR A 1 92 ? -1.200 -6.047 1.596 1.00 93.50 92 TYR A CA 1
ATOM 744 C C . TYR A 1 92 ? -1.015 -5.396 2.959 1.00 93.50 92 TYR A C 1
ATOM 746 O O . TYR A 1 92 ? -0.965 -6.060 3.991 1.00 93.50 92 TYR A O 1
ATOM 754 N N . LEU A 1 93 ? -0.901 -4.075 2.954 1.00 92.50 93 LEU A N 1
ATOM 755 C CA . LEU A 1 93 ? -0.839 -3.251 4.146 1.00 92.50 93 LEU A CA 1
ATOM 756 C C . LEU A 1 93 ? -2.164 -2.499 4.272 1.00 92.50 93 LEU A C 1
ATOM 758 O O . LEU A 1 93 ? -2.539 -1.743 3.382 1.00 92.50 93 LEU A O 1
ATOM 762 N N . ALA A 1 94 ? -2.859 -2.706 5.379 1.00 92.38 94 ALA A N 1
ATOM 763 C CA . ALA A 1 94 ? -4.047 -1.958 5.757 1.00 92.38 94 ALA A CA 1
ATOM 764 C C . ALA A 1 94 ? -3.633 -0.873 6.755 1.00 92.38 94 ALA A C 1
ATOM 766 O O . ALA A 1 94 ? -3.069 -1.181 7.805 1.00 92.38 94 ALA A O 1
ATOM 767 N N . VAL A 1 95 ? -3.878 0.394 6.429 1.00 90.81 95 VAL A N 1
ATOM 768 C CA . VAL A 1 95 ? -3.555 1.541 7.285 1.00 90.81 95 VAL A CA 1
ATOM 769 C C . VAL A 1 95 ? -4.844 2.262 7.651 1.00 90.81 95 VAL A C 1
ATOM 771 O O . VAL A 1 95 ? -5.500 2.842 6.791 1.00 90.81 95 VAL A O 1
ATOM 774 N N . HIS A 1 96 ? -5.205 2.213 8.927 1.00 91.75 96 HIS A N 1
ATOM 775 C CA . HIS A 1 96 ? -6.330 2.951 9.484 1.00 91.75 96 HIS A CA 1
ATOM 776 C C . HIS A 1 96 ? -5.882 4.340 9.937 1.00 91.75 96 HIS A C 1
ATOM 778 O O . HIS A 1 96 ? -4.885 4.466 10.656 1.00 91.75 96 HIS A O 1
ATOM 784 N N . TYR A 1 97 ? -6.644 5.358 9.545 1.00 88.69 97 TYR A N 1
ATOM 785 C CA . TYR A 1 97 ? -6.418 6.761 9.869 1.00 88.69 97 TYR A CA 1
ATOM 786 C C . TYR A 1 97 ? -7.490 7.253 10.840 1.00 88.69 97 TYR A C 1
ATOM 788 O O . TYR A 1 97 ? -8.672 7.320 10.506 1.00 88.69 97 TYR A O 1
ATOM 796 N N . GLU A 1 98 ? -7.073 7.632 12.048 1.00 84.94 98 GLU A N 1
ATOM 797 C CA . GLU A 1 98 ? -7.990 8.118 13.090 1.00 84.94 98 GLU A CA 1
ATOM 798 C C . GLU A 1 98 ? -8.467 9.557 12.856 1.00 84.94 98 GLU A C 1
ATOM 800 O O . GLU A 1 98 ? -9.469 9.977 13.432 1.00 84.94 98 GLU A O 1
ATOM 805 N N . HIS A 1 99 ? -7.764 10.324 12.018 1.00 83.19 99 HIS A N 1
ATOM 806 C CA . HIS A 1 99 ? -8.022 11.742 11.776 1.00 83.19 99 HIS A CA 1
ATOM 807 C C . HIS A 1 99 ? -8.003 12.058 10.276 1.00 83.19 99 HIS A C 1
ATOM 809 O O . HIS A 1 99 ? -7.260 11.411 9.535 1.00 83.19 99 HIS A O 1
ATOM 815 N N . PRO A 1 100 ? -8.787 13.053 9.821 1.00 84.12 100 PRO A N 1
ATOM 816 C CA . PRO A 1 100 ? -8.757 13.485 8.433 1.00 84.12 100 PRO A CA 1
ATOM 817 C C . PRO A 1 100 ? -7.444 14.204 8.102 1.00 84.12 100 PRO A C 1
ATOM 819 O O . PRO A 1 100 ? -6.815 14.822 8.965 1.00 84.12 100 PRO A O 1
ATOM 822 N N . GLY A 1 101 ? -7.059 14.175 6.829 1.00 79.19 101 GLY A N 1
ATOM 823 C CA . GLY A 1 101 ? -5.938 14.960 6.317 1.00 79.19 101 GLY A CA 1
ATOM 824 C C . GLY A 1 101 ? -5.146 14.261 5.212 1.00 79.19 101 GLY A C 1
ATOM 825 O O . GLY A 1 101 ? -5.577 13.223 4.701 1.00 79.19 101 GLY A O 1
ATOM 826 N N . PRO A 1 102 ? -3.982 14.820 4.839 1.00 77.44 102 PRO A N 1
ATOM 827 C CA . PRO A 1 102 ? -3.065 14.160 3.919 1.00 77.44 102 PRO A CA 1
ATOM 828 C C . PRO A 1 102 ? -2.559 12.859 4.553 1.00 77.44 102 PRO A C 1
ATOM 830 O O . PRO A 1 102 ? -2.082 12.875 5.684 1.00 77.44 102 PRO A O 1
ATOM 833 N N . ALA A 1 103 ? -2.690 11.743 3.838 1.00 80.50 103 ALA A N 1
ATOM 834 C CA . ALA A 1 103 ? -2.318 10.408 4.302 1.00 80.50 103 ALA A CA 1
ATOM 835 C C . ALA A 1 103 ? -0.962 9.957 3.747 1.00 80.50 103 ALA A C 1
ATOM 837 O O . ALA A 1 103 ? 0.002 9.794 4.488 1.00 80.50 103 ALA A O 1
ATOM 838 N N . LEU A 1 104 ? -0.893 9.708 2.441 1.00 84.75 104 LEU A N 1
ATOM 839 C CA . LEU A 1 104 ? 0.268 9.162 1.736 1.00 84.75 104 LEU A CA 1
ATOM 840 C C . LEU A 1 104 ? 0.304 9.753 0.332 1.00 84.75 104 LEU A C 1
ATOM 842 O O . LEU A 1 104 ? -0.741 9.848 -0.303 1.00 84.75 104 LEU A O 1
ATOM 846 N N . SER A 1 105 ? 1.489 10.053 -0.187 1.00 86.31 105 SER A N 1
ATOM 847 C CA . SER A 1 105 ? 1.677 10.183 -1.630 1.00 86.31 105 SER A CA 1
ATOM 848 C C . SER A 1 105 ? 1.964 8.807 -2.218 1.00 86.31 105 SER A C 1
ATOM 850 O O . SER A 1 105 ? 2.807 8.079 -1.690 1.00 86.31 105 SER A O 1
ATOM 852 N N . VAL A 1 106 ? 1.265 8.417 -3.282 1.00 87.50 106 VAL A N 1
ATOM 853 C CA . VAL A 1 106 ? 1.377 7.083 -3.892 1.00 87.50 106 VAL A CA 1
ATOM 854 C C . VAL A 1 106 ? 1.587 7.168 -5.398 1.00 87.50 106 VAL A C 1
ATOM 856 O O . VAL A 1 106 ? 0.964 7.980 -6.077 1.00 87.50 106 VAL A O 1
ATOM 859 N N . SER A 1 107 ? 2.429 6.294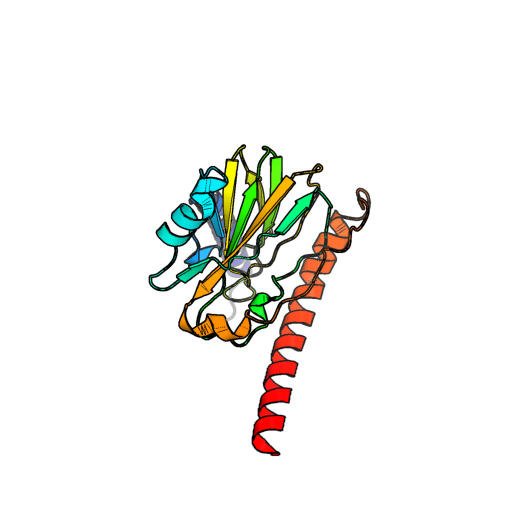 -5.947 1.00 85.81 107 SER A N 1
ATOM 860 C CA . SER A 1 107 ? 2.553 6.120 -7.399 1.00 85.81 107 SER A CA 1
ATOM 861 C C . SER A 1 107 ? 1.635 4.984 -7.846 1.00 85.81 107 SER A C 1
ATOM 863 O O . SER A 1 107 ? 1.933 3.809 -7.613 1.00 85.81 107 SER A O 1
ATOM 865 N N . LYS A 1 108 ? 0.498 5.345 -8.454 1.00 87.00 108 LYS A N 1
ATOM 866 C CA . LYS A 1 108 ? -0.520 4.405 -8.955 1.00 87.00 108 LYS A CA 1
ATOM 867 C C . LYS A 1 108 ? 0.112 3.360 -9.881 1.00 87.00 108 LYS A C 1
ATOM 869 O O . LYS A 1 108 ? 0.932 3.718 -10.730 1.00 87.00 108 LYS A O 1
ATOM 874 N N . GLY A 1 109 ? -0.238 2.087 -9.687 1.00 85.12 109 GLY A N 1
ATOM 875 C CA . GLY A 1 109 ? 0.209 0.966 -10.527 1.00 85.12 109 GLY A CA 1
ATOM 876 C C . GLY A 1 109 ? 1.656 0.507 -10.304 1.00 85.12 109 GLY A C 1
ATOM 877 O O . GLY A 1 109 ? 2.102 -0.471 -10.905 1.00 85.12 109 GLY A O 1
ATOM 878 N N . SER A 1 110 ? 2.410 1.165 -9.415 1.00 84.62 110 SER A N 1
ATOM 879 C CA . SER A 1 110 ? 3.841 0.884 -9.204 1.00 84.62 110 SER A CA 1
ATOM 880 C C . SER A 1 110 ? 4.158 -0.488 -8.581 1.00 84.62 110 SER A C 1
ATOM 882 O O . SER A 1 110 ? 5.332 -0.882 -8.518 1.00 84.62 110 SER A O 1
ATOM 884 N N . HIS A 1 111 ? 3.133 -1.221 -8.126 1.00 84.94 111 HIS A N 1
ATOM 885 C CA . HIS A 1 111 ? 3.224 -2.613 -7.669 1.00 84.94 111 HIS A CA 1
ATOM 886 C C . HIS A 1 111 ? 3.331 -3.617 -8.822 1.00 84.94 111 HIS A C 1
ATOM 888 O O . HIS A 1 111 ? 3.894 -4.688 -8.617 1.00 84.94 111 HIS A O 1
ATOM 894 N N . LEU A 1 112 ? 2.832 -3.278 -10.017 1.00 83.88 112 LEU A N 1
ATOM 895 C CA . LEU A 1 112 ? 2.922 -4.122 -11.219 1.00 83.88 112 LEU A CA 1
ATOM 896 C C . LEU A 1 112 ? 4.247 -3.939 -11.971 1.00 83.88 112 LEU A C 1
ATOM 898 O O . LEU A 1 112 ? 4.624 -4.762 -12.802 1.00 83.88 112 LEU A O 1
ATOM 902 N N . GLY A 1 113 ? 4.957 -2.848 -11.696 1.00 70.75 113 GLY A N 1
ATOM 903 C CA . GLY A 1 113 ? 6.187 -2.468 -12.377 1.00 70.75 113 GLY A CA 1
ATOM 904 C C . GLY A 1 113 ? 6.341 -0.954 -12.410 1.00 70.75 113 GLY A C 1
ATOM 905 O O . GLY A 1 113 ? 5.504 -0.218 -11.893 1.00 70.75 113 GLY A O 1
ATOM 906 N N . TRP A 1 114 ? 7.421 -0.458 -13.014 1.00 64.12 114 TRP A N 1
ATOM 907 C CA . TRP A 1 114 ? 7.578 0.984 -13.183 1.00 64.12 114 TRP A CA 1
ATOM 908 C C . TRP A 1 114 ? 6.784 1.471 -14.394 1.00 64.12 114 TRP A C 1
ATOM 910 O O . TRP A 1 114 ? 7.283 1.515 -15.515 1.00 64.12 114 TRP A O 1
ATOM 920 N N . GLN A 1 115 ? 5.549 1.887 -14.146 1.00 56.47 115 GLN A N 1
ATOM 921 C CA . GLN A 1 115 ? 4.850 2.821 -15.017 1.00 56.47 115 GLN A CA 1
ATOM 922 C C . GLN A 1 115 ? 5.172 4.213 -14.477 1.00 56.47 115 GLN A C 1
ATOM 924 O O . GLN A 1 115 ? 4.889 4.480 -13.313 1.00 56.47 115 GLN A O 1
ATOM 929 N N . MET A 1 116 ? 5.883 5.054 -15.234 1.00 53.72 116 MET A N 1
ATOM 930 C CA . MET A 1 116 ? 6.210 6.426 -14.815 1.00 53.72 116 MET A CA 1
ATOM 931 C C . MET A 1 116 ? 4.916 7.243 -14.671 1.00 53.72 116 MET A C 1
ATOM 933 O O . MET A 1 116 ? 4.534 7.975 -15.579 1.00 53.72 116 MET A O 1
ATOM 937 N N . SER A 1 117 ? 4.214 7.075 -13.552 1.00 63.81 117 SER A N 1
ATOM 938 C CA . SER A 1 117 ? 2.993 7.786 -13.200 1.00 63.81 117 SER A CA 1
ATOM 939 C C . SER A 1 117 ? 3.320 8.887 -12.200 1.00 63.81 117 SER A C 1
ATOM 941 O O . SER A 1 117 ? 4.106 8.690 -11.268 1.00 63.81 117 SER A O 1
ATOM 943 N N . LEU A 1 118 ? 2.718 10.062 -12.400 1.00 69.31 118 LEU A N 1
ATOM 944 C CA . LEU A 1 118 ? 2.828 11.148 -11.435 1.00 69.31 118 LEU A CA 1
ATOM 945 C C . LEU A 1 118 ? 2.264 10.676 -10.086 1.00 69.31 118 LEU A C 1
ATOM 947 O O . LEU A 1 118 ? 1.153 10.130 -10.051 1.00 69.31 118 LEU A O 1
ATOM 951 N N . PRO A 1 119 ? 3.002 10.863 -8.980 1.00 77.44 119 PRO A N 1
ATOM 952 C CA . PRO A 1 119 ? 2.486 10.525 -7.670 1.00 77.44 119 PRO A CA 1
ATOM 953 C C . PRO A 1 119 ? 1.211 11.302 -7.345 1.00 77.44 119 PRO A C 1
ATOM 955 O O . PRO A 1 119 ? 1.032 12.451 -7.745 1.00 77.44 119 PRO A O 1
ATOM 958 N N . THR A 1 120 ? 0.306 10.654 -6.621 1.00 81.62 120 THR A N 1
ATOM 959 C CA . THR A 1 120 ? -0.967 11.221 -6.183 1.00 81.62 120 THR A CA 1
ATOM 960 C C . THR A 1 120 ? -0.978 11.308 -4.665 1.00 81.62 120 THR A C 1
ATOM 962 O O . THR A 1 120 ? -0.824 10.290 -3.989 1.00 81.62 120 THR A O 1
ATOM 965 N N . GLN A 1 121 ? -1.216 12.503 -4.125 1.00 84.75 121 GLN A N 1
ATOM 966 C CA . GLN A 1 121 ? -1.456 12.678 -2.697 1.00 84.75 121 GLN A CA 1
ATOM 967 C C . GLN A 1 121 ? -2.845 12.144 -2.331 1.00 84.75 121 GLN A C 1
ATOM 969 O O . GLN A 1 121 ? -3.862 12.613 -2.843 1.00 84.75 121 GLN A O 1
ATOM 974 N N . LEU A 1 122 ? -2.893 11.182 -1.415 1.00 85.94 122 LEU A N 1
ATOM 975 C CA . LEU A 1 122 ? -4.127 10.668 -0.840 1.00 85.94 122 LEU A CA 1
ATOM 976 C C . LEU A 1 122 ? -4.577 11.574 0.297 1.00 85.94 122 LEU A C 1
ATOM 978 O O . LEU A 1 122 ? -3.837 11.797 1.257 1.00 85.94 122 LEU A O 1
ATOM 982 N N . ASN A 1 123 ? -5.814 12.044 0.202 1.00 85.69 123 ASN A N 1
ATOM 983 C CA . ASN A 1 123 ? -6.505 12.713 1.292 1.00 85.69 123 ASN A CA 1
ATOM 984 C C . ASN A 1 123 ? -7.544 11.752 1.850 1.00 85.69 123 ASN A C 1
ATOM 986 O O . ASN A 1 123 ? -8.367 11.222 1.104 1.00 85.69 123 ASN A O 1
ATOM 990 N N . VAL A 1 124 ? -7.488 11.521 3.154 1.00 85.44 124 VAL A N 1
ATOM 991 C CA . VAL A 1 124 ? -8.391 10.600 3.842 1.00 85.44 124 VAL A CA 1
ATOM 992 C C . VAL A 1 124 ? -9.321 11.363 4.766 1.00 85.44 124 VAL A C 1
ATOM 994 O O . VAL A 1 124 ? -8.973 12.418 5.305 1.00 85.44 124 VAL A O 1
ATOM 997 N N . GLN A 1 125 ? -10.517 10.817 4.950 1.00 87.56 125 GLN A N 1
ATOM 998 C CA . GLN A 1 125 ? -11.446 11.280 5.969 1.00 87.56 125 GLN A CA 1
ATOM 999 C C . GLN A 1 125 ? -11.150 10.592 7.306 1.00 87.56 125 GLN A C 1
ATOM 1001 O O . GLN A 1 125 ? -10.359 9.648 7.388 1.00 87.56 125 GLN A O 1
ATOM 1006 N N . GLN A 1 126 ? -11.801 11.054 8.367 1.00 86.31 126 GLN A N 1
ATOM 1007 C CA . GLN A 1 126 ? -11.744 10.383 9.660 1.00 86.31 126 GLN A CA 1
ATOM 1008 C C . GLN A 1 126 ? -12.232 8.930 9.541 1.00 86.31 126 GLN A C 1
ATOM 1010 O O . GLN A 1 126 ? -13.236 8.684 8.880 1.00 86.31 126 GLN A O 1
ATOM 1015 N N . ASN A 1 127 ? -11.555 7.983 10.199 1.00 88.81 127 ASN A N 1
ATOM 1016 C CA . ASN A 1 127 ? -11.886 6.550 10.164 1.00 88.81 127 ASN A CA 1
ATOM 1017 C C . ASN A 1 127 ? -11.862 5.955 8.745 1.00 88.81 127 ASN A C 1
ATOM 1019 O O . ASN A 1 127 ? -12.673 5.098 8.382 1.00 88.81 127 ASN A O 1
ATOM 1023 N N . SER A 1 128 ? -10.922 6.431 7.930 1.00 90.25 128 SER A N 1
ATOM 1024 C CA . SER A 1 128 ? -10.633 5.811 6.642 1.00 90.25 128 SER A CA 1
ATOM 1025 C C . SER A 1 128 ? -9.613 4.694 6.813 1.00 90.25 128 SER A C 1
ATOM 1027 O O . SER A 1 128 ? -8.651 4.795 7.578 1.00 90.25 128 SER A O 1
ATOM 1029 N N . LEU A 1 129 ? -9.789 3.647 6.026 1.00 92.56 129 LEU A N 1
ATOM 1030 C CA . LEU A 1 129 ? -8.860 2.552 5.843 1.00 92.56 129 LEU A CA 1
ATOM 1031 C C . LEU A 1 129 ? -8.279 2.643 4.434 1.00 92.56 129 LEU A C 1
ATOM 1033 O O . LEU A 1 129 ? -9.003 2.539 3.449 1.00 92.56 129 LEU A O 1
ATOM 1037 N N . VAL A 1 130 ? -6.964 2.797 4.333 1.00 93.12 130 VAL A N 1
ATOM 1038 C CA . VAL A 1 130 ? -6.254 2.657 3.060 1.00 93.12 130 VAL A CA 1
ATOM 1039 C C . VAL A 1 130 ? -5.661 1.259 3.006 1.00 93.12 130 VAL A C 1
ATOM 1041 O O . VAL A 1 130 ? -4.756 0.931 3.775 1.00 93.12 130 VAL A O 1
ATOM 1044 N N . LEU A 1 131 ? -6.174 0.432 2.100 1.00 94.75 131 LEU A N 1
ATOM 1045 C CA . LEU A 1 131 ? -5.622 -0.884 1.807 1.00 94.75 131 LEU A CA 1
ATOM 1046 C C . LEU A 1 131 ? -4.713 -0.760 0.590 1.00 94.75 131 LEU A C 1
ATOM 1048 O O . LEU A 1 131 ? -5.149 -0.292 -0.453 1.00 94.75 131 LEU A O 1
ATOM 1052 N N . MET A 1 132 ? -3.454 -1.168 0.712 1.00 94.75 132 MET A N 1
ATOM 1053 C CA . MET A 1 132 ? -2.466 -1.037 -0.359 1.00 94.75 132 MET A CA 1
ATOM 1054 C C . MET A 1 132 ? -1.666 -2.318 -0.556 1.00 94.75 132 MET A C 1
ATOM 1056 O O . MET A 1 132 ? -1.325 -3.016 0.399 1.00 94.75 132 MET A O 1
ATOM 1060 N N . ASN A 1 133 ? -1.297 -2.599 -1.798 1.00 93.69 133 ASN A N 1
ATOM 1061 C CA . ASN A 1 133 ? -0.304 -3.605 -2.129 1.00 93.69 133 ASN A CA 1
ATOM 1062 C C . ASN A 1 133 ? 1.050 -3.205 -1.516 1.00 93.69 133 ASN A C 1
ATOM 1064 O O . ASN A 1 133 ? 1.469 -2.047 -1.557 1.00 93.69 133 ASN A O 1
ATOM 1068 N N . SER A 1 134 ? 1.763 -4.166 -0.934 1.00 89.12 134 SER A N 1
ATOM 1069 C CA . SER A 1 134 ? 3.072 -3.922 -0.314 1.00 89.12 134 SER A CA 1
ATOM 1070 C C . SER A 1 134 ? 4.128 -3.432 -1.310 1.00 89.12 134 SER A C 1
ATOM 1072 O O . SER A 1 134 ? 5.043 -2.706 -0.912 1.00 89.12 134 SER A O 1
ATOM 1074 N N . GLY A 1 135 ? 3.985 -3.794 -2.588 1.00 85.31 135 GLY A N 1
ATOM 1075 C CA . GLY A 1 135 ? 4.830 -3.338 -3.691 1.00 85.31 135 GLY A CA 1
ATOM 1076 C C . GLY A 1 135 ? 4.525 -1.932 -4.195 1.00 85.31 135 GLY A C 1
ATOM 1077 O O . GLY A 1 135 ? 5.293 -1.411 -5.004 1.00 85.31 135 GLY A O 1
ATOM 1078 N N . LEU A 1 136 ? 3.449 -1.305 -3.711 1.00 88.62 136 LEU A N 1
ATOM 1079 C CA . LEU A 1 136 ? 3.118 0.068 -4.057 1.00 88.62 136 LEU A CA 1
ATOM 1080 C C . LEU A 1 136 ? 4.171 1.023 -3.486 1.00 88.62 136 LEU A C 1
ATOM 1082 O O . LEU A 1 136 ? 4.466 1.019 -2.280 1.00 88.62 136 LEU A O 1
ATOM 1086 N N . LEU A 1 137 ? 4.712 1.850 -4.373 1.00 86.06 137 LEU A N 1
ATOM 1087 C CA . LEU A 1 137 ? 5.649 2.910 -4.057 1.00 86.06 137 LEU A CA 1
ATOM 1088 C C . LEU A 1 137 ? 4.900 4.093 -3.430 1.00 86.06 137 LEU A C 1
ATOM 1090 O O . LEU A 1 137 ? 3.946 4.618 -4.012 1.00 86.06 137 LEU A O 1
ATOM 1094 N N . LYS A 1 138 ? 5.335 4.502 -2.237 1.00 86.19 138 LYS A N 1
ATOM 1095 C CA . LYS A 1 138 ? 4.649 5.510 -1.421 1.00 86.19 138 LYS A CA 1
ATOM 1096 C C . LYS A 1 138 ? 5.607 6.366 -0.596 1.00 86.19 138 LYS A C 1
ATOM 1098 O O . LYS A 1 138 ? 6.705 5.909 -0.288 1.00 86.19 138 LYS A O 1
ATOM 1103 N N . ALA A 1 139 ? 5.163 7.563 -0.227 1.00 81.88 139 ALA A N 1
ATOM 1104 C CA . ALA A 1 139 ? 5.870 8.521 0.618 1.00 81.88 139 ALA A CA 1
ATOM 1105 C C . ALA A 1 139 ? 4.922 9.174 1.646 1.00 81.88 139 ALA A C 1
ATOM 1107 O O . ALA A 1 139 ? 3.728 9.324 1.390 1.00 81.88 139 ALA A O 1
ATOM 1108 N N . HIS A 1 140 ? 5.437 9.589 2.807 1.00 78.19 140 HIS A N 1
ATOM 1109 C CA . HIS A 1 140 ? 4.704 10.396 3.794 1.00 78.19 140 HIS A CA 1
ATOM 1110 C C . HIS A 1 140 ? 5.129 11.855 3.633 1.00 78.19 140 HIS A C 1
ATOM 1112 O O . HIS A 1 140 ? 6.105 12.299 4.243 1.00 78.19 140 HIS A O 1
ATOM 1118 N N . ILE A 1 141 ? 4.401 12.589 2.799 1.00 67.25 141 ILE A N 1
ATOM 1119 C CA . ILE A 1 141 ? 4.692 13.988 2.485 1.00 67.25 141 ILE A CA 1
ATOM 1120 C C . ILE A 1 141 ? 3.714 14.865 3.259 1.00 67.25 141 ILE A C 1
ATOM 1122 O O . ILE A 1 141 ? 2.505 14.656 3.170 1.00 67.25 141 ILE A O 1
ATOM 1126 N N . ASP A 1 142 ? 4.255 15.795 4.051 1.00 59.66 142 ASP A N 1
ATOM 1127 C CA . ASP A 1 142 ? 3.505 16.807 4.810 1.00 59.66 142 ASP A CA 1
ATOM 1128 C C . ASP A 1 142 ? 2.302 16.277 5.604 1.00 59.66 142 ASP A C 1
ATOM 1130 O O . ASP A 1 142 ? 1.261 16.920 5.744 1.00 59.66 142 ASP A O 1
ATOM 1134 N N . THR A 1 143 ? 2.448 15.091 6.190 1.00 60.97 143 THR A N 1
ATOM 1135 C CA . THR A 1 143 ? 1.458 14.579 7.131 1.00 60.97 143 THR A CA 1
ATOM 1136 C C . THR A 1 143 ? 1.640 15.312 8.457 1.00 60.97 143 THR A C 1
ATOM 1138 O O . THR A 1 143 ? 2.637 15.099 9.158 1.00 60.97 143 THR A O 1
ATOM 1141 N N . ALA A 1 144 ? 0.667 16.149 8.831 1.00 60.28 144 ALA A N 1
ATOM 1142 C CA . ALA A 1 144 ? 0.474 16.545 10.227 1.00 60.28 144 ALA A CA 1
ATOM 1143 C C . ALA A 1 144 ? 0.548 15.292 11.126 1.00 60.28 144 ALA A C 1
ATOM 1145 O O . ALA A 1 144 ? 0.276 14.191 10.638 1.00 60.28 144 ALA A O 1
ATOM 1146 N N . PRO A 1 145 ? 0.929 15.398 12.412 1.00 61.78 145 PRO A N 1
ATOM 1147 C CA . PRO A 1 145 ? 1.022 14.231 13.281 1.00 61.78 145 PRO A CA 1
ATOM 1148 C C . PRO A 1 145 ? -0.319 13.484 13.321 1.00 61.78 145 PRO A C 1
ATOM 1150 O O . PRO A 1 145 ? -1.261 13.897 13.989 1.00 61.78 145 PRO A O 1
ATOM 1153 N N . GLN A 1 146 ? -0.397 12.390 12.566 1.00 68.81 146 GLN A N 1
ATOM 1154 C CA . GLN A 1 146 ? -1.554 11.513 12.477 1.00 68.81 146 GLN A CA 1
ATOM 1155 C C . GLN A 1 146 ? -1.238 10.220 13.219 1.00 68.81 146 GLN A C 1
ATOM 1157 O O . GLN A 1 146 ? -0.160 9.636 13.052 1.00 68.81 146 GLN A O 1
ATOM 1162 N N . THR A 1 147 ? -2.185 9.766 14.034 1.00 78.56 147 THR A N 1
ATOM 1163 C CA . THR A 1 147 ? -2.161 8.412 14.579 1.00 78.56 147 THR A CA 1
ATOM 1164 C C . THR A 1 147 ? -2.669 7.468 13.502 1.00 78.56 147 THR A C 1
ATOM 1166 O O . THR A 1 147 ? -3.794 7.602 13.017 1.00 78.56 147 THR A O 1
ATOM 1169 N N . THR A 1 148 ? -1.816 6.527 13.107 1.00 84.06 148 THR A N 1
ATOM 1170 C CA . THR A 1 148 ? -2.175 5.480 12.150 1.00 84.06 148 THR A CA 1
ATOM 1171 C C . THR A 1 148 ? -1.977 4.116 12.771 1.00 84.06 148 THR A C 1
ATOM 1173 O O . THR A 1 148 ? -0.985 3.883 13.467 1.00 84.06 148 THR A O 1
ATOM 1176 N N . VAL A 1 149 ? -2.901 3.205 12.488 1.00 87.31 149 VAL A N 1
ATOM 1177 C CA . VAL A 1 149 ? -2.821 1.815 12.933 1.00 87.31 149 VAL A CA 1
ATOM 1178 C C . VAL A 1 149 ? -2.669 0.917 11.717 1.00 87.31 149 VAL A C 1
ATOM 1180 O O . VAL A 1 149 ? -3.459 0.992 10.778 1.00 87.31 149 VAL A O 1
ATOM 1183 N N . ARG A 1 150 ? -1.619 0.096 11.704 1.00 89.31 150 ARG A N 1
ATOM 1184 C CA . ARG A 1 150 ? -1.242 -0.721 10.550 1.00 89.31 150 ARG A CA 1
ATOM 1185 C C . ARG A 1 150 ? -1.463 -2.201 10.811 1.00 89.31 150 ARG A C 1
ATOM 1187 O O . ARG A 1 150 ? -1.007 -2.725 11.828 1.00 89.31 150 ARG A O 1
ATOM 1194 N N . PHE A 1 151 ? -2.063 -2.858 9.829 1.00 90.81 151 PHE A N 1
ATOM 1195 C CA . PHE A 1 151 ? -2.339 -4.286 9.782 1.00 90.81 151 PHE A CA 1
ATOM 1196 C C . PHE A 1 151 ? -1.680 -4.881 8.539 1.00 90.81 151 PHE A C 1
ATOM 1198 O O . PHE A 1 151 ? -1.736 -4.296 7.457 1.00 90.81 151 PHE A O 1
ATOM 1205 N N . LEU A 1 152 ? -1.053 -6.043 8.689 1.00 91.38 152 LEU A N 1
ATOM 1206 C CA . LEU A 1 152 ? -0.445 -6.769 7.580 1.00 91.38 152 LEU A CA 1
ATOM 1207 C C . LEU A 1 152 ? -1.350 -7.936 7.190 1.00 91.38 152 LEU A C 1
ATOM 1209 O O . LEU A 1 152 ? -1.637 -8.797 8.020 1.00 91.38 152 LEU A O 1
ATOM 1213 N N . ALA A 1 153 ? -1.786 -7.951 5.934 1.00 92.25 153 ALA A N 1
ATOM 1214 C CA . ALA A 1 153 ? -2.555 -9.035 5.348 1.00 92.25 153 ALA A CA 1
ATOM 1215 C C . ALA A 1 153 ? -1.650 -9.906 4.473 1.00 92.25 153 ALA A C 1
ATOM 1217 O O . ALA A 1 153 ? -0.955 -9.407 3.578 1.00 92.25 153 ALA A O 1
ATOM 1218 N N . VAL A 1 154 ? -1.678 -11.212 4.721 1.00 92.75 154 VAL A N 1
ATOM 1219 C CA . VAL A 1 154 ? -0.891 -12.209 3.988 1.00 92.75 154 VAL A CA 1
ATOM 1220 C C . VAL A 1 154 ? -1.771 -13.383 3.600 1.00 92.75 154 VAL A C 1
ATOM 1222 O O . VAL A 1 154 ? -2.743 -13.700 4.286 1.00 92.75 154 VAL A O 1
ATOM 1225 N N . HIS A 1 155 ? -1.429 -14.043 2.501 1.00 94.69 155 HIS A N 1
ATOM 1226 C CA . HIS A 1 155 ? -2.091 -15.280 2.127 1.00 94.69 155 HIS A CA 1
ATOM 1227 C C . HIS A 1 155 ? -1.671 -16.411 3.079 1.00 94.69 155 HIS A C 1
ATOM 1229 O O . HIS A 1 155 ? -0.505 -16.494 3.469 1.00 94.69 155 HIS A O 1
ATOM 1235 N N . GLN A 1 156 ? -2.599 -17.306 3.431 1.00 92.69 156 GLN A N 1
ATOM 1236 C CA . GLN A 1 156 ? -2.365 -18.436 4.345 1.00 92.69 156 GLN A CA 1
ATOM 1237 C C . GLN A 1 156 ? -1.144 -19.282 3.947 1.00 92.69 156 GLN A C 1
ATOM 1239 O O . GLN A 1 156 ? -0.409 -19.746 4.814 1.00 92.69 156 GLN A O 1
ATOM 1244 N N . HIS A 1 157 ? -0.903 -19.435 2.640 1.00 90.94 157 HIS A N 1
ATOM 1245 C CA . HIS A 1 157 ? 0.250 -20.164 2.102 1.00 90.94 157 HIS A CA 1
ATOM 1246 C C . HIS A 1 157 ? 1.599 -19.532 2.474 1.00 90.94 157 HIS A C 1
ATOM 1248 O O . HIS A 1 157 ? 2.562 -20.249 2.711 1.00 90.94 157 HIS A O 1
ATOM 1254 N N . ASP A 1 158 ? 1.666 -18.202 2.541 1.00 87.44 158 ASP A N 1
ATOM 1255 C CA . ASP A 1 158 ? 2.911 -17.451 2.720 1.00 87.44 158 ASP A CA 1
ATOM 1256 C C . ASP A 1 158 ? 3.154 -17.043 4.185 1.00 87.44 158 ASP A C 1
ATOM 1258 O O . ASP A 1 158 ? 4.185 -16.448 4.497 1.00 87.44 158 ASP A O 1
ATOM 1262 N N . ASN A 1 159 ? 2.228 -17.364 5.100 1.00 85.62 159 ASN A N 1
ATOM 1263 C CA . ASN A 1 159 ? 2.252 -16.917 6.498 1.00 85.62 159 ASN A CA 1
ATOM 1264 C C . ASN A 1 159 ? 3.563 -17.262 7.235 1.00 85.62 159 ASN A C 1
ATOM 1266 O O . ASN A 1 159 ? 4.104 -16.432 7.962 1.00 85.62 159 ASN A O 1
ATOM 1270 N N . TYR A 1 160 ? 4.132 -18.442 6.977 1.00 83.44 160 TYR A N 1
ATOM 1271 C CA . TYR A 1 160 ? 5.371 -18.907 7.616 1.00 83.44 160 TYR A CA 1
ATOM 1272 C C . TYR A 1 160 ? 6.572 -17.966 7.391 1.00 83.44 160 TYR A C 1
ATOM 1274 O O . TYR A 1 160 ? 7.514 -17.951 8.181 1.00 83.44 160 TYR A O 1
ATOM 1282 N N . LEU A 1 161 ? 6.547 -17.139 6.337 1.00 79.75 161 LEU A N 1
ATOM 1283 C CA . LEU A 1 161 ? 7.581 -16.135 6.057 1.00 79.75 161 LEU A CA 1
ATOM 1284 C C . LEU A 1 161 ? 7.505 -14.920 6.997 1.00 79.75 161 LEU A C 1
ATOM 1286 O O . LEU A 1 161 ? 8.400 -14.066 6.988 1.00 79.75 161 LEU A O 1
ATOM 1290 N N . PHE A 1 162 ? 6.429 -14.794 7.775 1.00 78.00 162 PHE A N 1
ATOM 1291 C CA . PHE A 1 162 ? 6.121 -13.639 8.620 1.00 78.00 162 PHE A CA 1
ATOM 1292 C C . PHE A 1 162 ? 6.084 -13.960 10.119 1.00 78.00 162 PHE A C 1
ATOM 1294 O O . PHE A 1 162 ? 6.058 -13.022 10.914 1.00 78.00 162 PHE A O 1
ATOM 1301 N N . ASP A 1 163 ? 6.211 -15.232 10.503 1.00 64.19 163 ASP A N 1
ATOM 1302 C CA . ASP A 1 163 ? 6.220 -15.685 11.904 1.00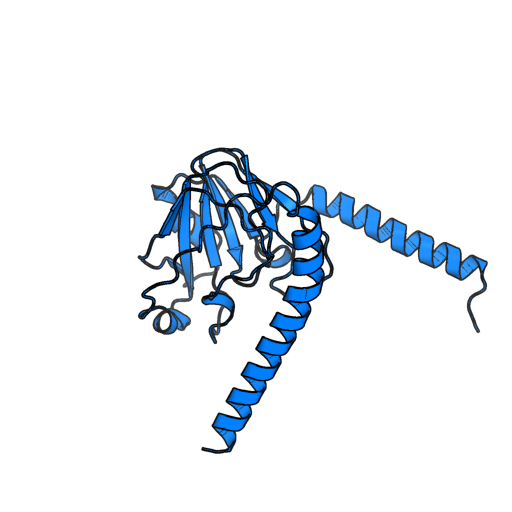 64.19 163 ASP A CA 1
ATOM 1303 C C . ASP A 1 163 ? 7.417 -15.171 12.736 1.00 64.19 163 ASP A C 1
ATOM 1305 O O . ASP A 1 163 ? 7.382 -15.231 13.960 1.00 64.19 163 ASP A O 1
ATOM 1309 N N . GLN A 1 164 ? 8.471 -14.622 12.111 1.00 53.78 164 GLN A N 1
ATOM 1310 C CA . GLN A 1 164 ? 9.705 -14.197 12.803 1.00 53.78 164 GLN A CA 1
ATOM 1311 C C . GLN A 1 164 ? 9.941 -12.680 12.887 1.00 53.78 164 GLN A C 1
ATOM 1313 O O . GLN A 1 164 ? 11.052 -12.245 13.186 1.00 53.78 164 GLN A O 1
ATOM 1318 N N . GLN A 1 165 ? 8.951 -11.831 12.601 1.00 52.66 165 GLN A N 1
ATOM 1319 C CA . GLN A 1 165 ? 9.220 -10.391 12.507 1.00 52.66 165 GLN A CA 1
ATOM 1320 C C . GLN A 1 165 ? 9.185 -9.662 13.867 1.00 52.66 165 GLN A C 1
ATOM 1322 O O . GLN A 1 165 ? 8.217 -8.975 14.209 1.00 52.66 165 GLN A O 1
ATOM 1327 N N . GLU A 1 166 ? 10.294 -9.729 14.609 1.00 41.91 166 GLU A N 1
ATOM 1328 C CA . GLU A 1 166 ? 10.730 -8.635 15.486 1.00 41.91 166 GLU A CA 1
ATOM 1329 C C . GLU A 1 166 ? 11.334 -7.504 14.630 1.00 41.91 166 GLU A C 1
ATOM 1331 O O . GLU A 1 166 ? 12.140 -7.731 13.736 1.00 41.91 166 GLU A O 1
ATOM 1336 N N . ASN A 1 167 ? 10.897 -6.277 14.914 1.0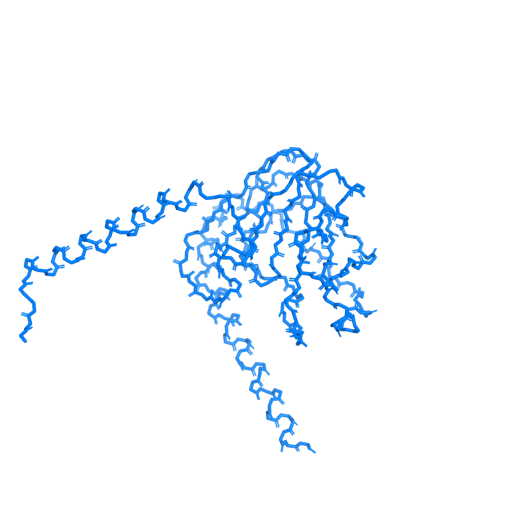0 39.06 167 ASN A N 1
ATOM 1337 C CA . ASN A 1 167 ? 11.451 -4.991 14.481 1.00 39.06 167 ASN A CA 1
ATOM 1338 C C . ASN A 1 167 ? 11.536 -4.627 12.985 1.00 39.06 167 ASN A C 1
ATOM 1340 O O . ASN A 1 167 ? 12.300 -5.149 12.179 1.00 39.06 167 ASN A O 1
ATOM 1344 N N . THR A 1 168 ? 10.845 -3.538 12.654 1.00 38.31 168 THR A N 1
ATOM 1345 C CA . THR A 1 168 ? 11.519 -2.362 12.086 1.00 38.31 168 THR A CA 1
ATOM 1346 C C . THR A 1 168 ? 10.688 -1.138 12.448 1.00 38.31 168 THR A C 1
ATOM 1348 O O . THR A 1 168 ? 9.634 -0.878 11.869 1.00 38.31 168 THR A O 1
ATOM 1351 N N . GLU A 1 169 ? 11.139 -0.442 13.490 1.00 36.09 169 GLU A N 1
ATOM 1352 C CA . GLU A 1 169 ? 10.683 0.898 13.839 1.00 36.09 169 GLU A CA 1
ATOM 1353 C C . GLU A 1 169 ? 10.881 1.824 12.636 1.00 36.09 169 GLU A C 1
ATOM 1355 O O . GLU A 1 169 ? 11.911 1.789 11.957 1.00 36.09 169 GLU A O 1
ATOM 1360 N N . SER A 1 170 ? 9.885 2.659 12.349 1.00 41.38 170 SER A N 1
ATOM 1361 C CA . SER A 1 170 ? 10.077 3.777 11.434 1.00 41.38 170 SER A CA 1
ATOM 1362 C C . SER A 1 170 ? 11.017 4.785 12.085 1.00 41.38 170 SER A C 1
ATOM 1364 O O . SER A 1 170 ? 10.695 5.342 13.134 1.00 41.38 170 SER A O 1
ATOM 1366 N N . VAL A 1 171 ? 12.158 5.041 11.448 1.00 34.59 171 VAL A N 1
ATOM 1367 C CA . VAL A 1 171 ? 13.059 6.133 11.822 1.00 34.59 171 VAL A CA 1
ATOM 1368 C C . VAL A 1 171 ? 12.309 7.454 11.643 1.00 34.59 171 VAL A C 1
ATOM 1370 O O . VAL A 1 171 ? 11.888 7.795 10.538 1.00 34.59 171 VAL A O 1
ATOM 1373 N N . TYR A 1 172 ? 12.125 8.186 12.741 1.00 38.53 172 TYR A N 1
ATOM 1374 C CA . TYR A 1 172 ? 11.624 9.556 12.728 1.00 38.53 172 TYR A CA 1
ATOM 1375 C C . TYR A 1 172 ? 12.665 10.456 12.053 1.00 38.53 172 TYR A C 1
ATOM 1377 O O . TYR A 1 172 ? 13.766 10.632 12.576 1.00 38.53 172 TYR A O 1
ATOM 1385 N N . ILE A 1 173 ? 12.324 11.024 10.896 1.00 41.72 173 ILE A N 1
ATOM 1386 C CA . ILE A 1 173 ? 13.108 12.090 10.271 1.00 41.72 173 ILE A CA 1
ATOM 1387 C C . ILE A 1 173 ? 12.325 13.391 10.506 1.00 41.72 173 ILE A C 1
ATOM 1389 O O . ILE A 1 173 ? 11.183 13.489 10.050 1.00 41.72 173 ILE A O 1
ATOM 1393 N N . PRO A 1 174 ? 12.873 14.367 11.255 1.00 37.06 174 PRO A N 1
ATOM 1394 C CA . PRO A 1 174 ? 12.198 15.640 11.487 1.00 37.06 174 PRO A CA 1
ATOM 1395 C C . PRO A 1 174 ? 11.883 16.344 10.162 1.00 37.06 174 PRO A C 1
ATOM 1397 O O . PRO A 1 174 ? 12.615 16.208 9.182 1.00 37.06 174 PRO A O 1
ATOM 1400 N N . SER A 1 175 ? 10.770 17.081 10.145 1.00 44.78 175 SER A N 1
ATOM 1401 C CA . SER A 1 175 ? 10.175 17.679 8.947 1.00 44.78 175 SER A CA 1
ATOM 1402 C C . SER A 1 175 ? 11.180 18.485 8.121 1.00 44.78 175 SER A C 1
ATOM 1404 O O . SER A 1 175 ? 11.665 19.530 8.555 1.00 44.78 175 SER A O 1
ATOM 1406 N N . LEU A 1 176 ? 11.449 18.019 6.903 1.00 47.69 176 LEU A N 1
ATOM 1407 C CA . LEU A 1 176 ? 12.302 18.674 5.909 1.00 47.69 176 LEU A CA 1
ATOM 1408 C C . LEU A 1 176 ? 11.456 19.579 4.998 1.00 47.69 176 LEU A C 1
ATOM 1410 O O . LEU A 1 176 ? 11.449 19.423 3.781 1.00 47.69 176 LEU A O 1
ATOM 1414 N N . THR A 1 177 ? 10.721 20.526 5.581 1.00 46.19 177 THR A N 1
ATOM 1415 C CA . THR A 1 177 ? 9.736 21.370 4.872 1.00 46.19 177 THR A CA 1
ATOM 1416 C C . THR A 1 177 ? 10.317 22.176 3.703 1.00 46.19 177 THR A C 1
ATOM 1418 O O . THR A 1 177 ? 9.594 22.482 2.763 1.00 46.19 177 THR A O 1
ATOM 1421 N N . CYS A 1 178 ? 11.621 22.474 3.698 1.00 44.78 178 CYS A N 1
ATOM 1422 C CA . CYS A 1 178 ? 12.260 23.240 2.617 1.00 44.78 178 CYS A CA 1
ATOM 1423 C C . CYS A 1 178 ? 12.986 22.387 1.559 1.00 44.78 178 CYS A C 1
ATOM 1425 O O . CYS A 1 178 ? 13.317 22.904 0.496 1.00 44.78 178 CYS A O 1
ATOM 1427 N N . THR A 1 179 ? 13.251 21.100 1.814 1.00 46.97 179 THR A N 1
ATOM 1428 C CA . THR A 1 179 ? 13.955 20.203 0.868 1.00 46.97 179 THR A CA 1
ATOM 1429 C C . THR A 1 179 ? 13.098 19.033 0.387 1.00 46.97 179 THR A C 1
ATOM 1431 O O . THR A 1 179 ? 13.507 18.329 -0.539 1.00 46.97 179 THR A O 1
ATOM 1434 N N . ALA A 1 180 ? 11.901 18.855 0.956 1.00 52.12 180 ALA A N 1
ATOM 1435 C CA . ALA A 1 180 ? 10.969 17.779 0.632 1.00 52.12 180 ALA A CA 1
ATOM 1436 C C . ALA A 1 180 ? 10.649 17.641 -0.868 1.00 52.12 180 ALA A C 1
ATOM 1438 O O . ALA A 1 180 ? 10.761 16.519 -1.342 1.00 52.12 180 ALA A O 1
ATOM 1439 N N . PRO A 1 181 ? 10.375 18.702 -1.659 1.00 54.69 181 PRO A N 1
ATOM 1440 C CA . PRO A 1 181 ? 9.996 18.529 -3.069 1.00 54.69 181 PRO A CA 1
ATOM 1441 C C . PRO A 1 181 ? 11.155 18.042 -3.954 1.00 54.69 181 PRO A C 1
ATOM 1443 O O . PRO A 1 181 ? 10.977 17.249 -4.875 1.00 54.69 181 PRO A O 1
ATOM 1446 N N . ILE A 1 182 ? 12.378 18.505 -3.673 1.00 57.28 182 ILE A N 1
ATOM 1447 C CA . ILE A 1 182 ? 13.577 18.102 -4.422 1.00 57.28 182 ILE A CA 1
ATOM 1448 C C . ILE A 1 182 ? 13.972 16.674 -4.040 1.00 57.28 182 ILE A C 1
ATOM 1450 O O . ILE A 1 182 ? 14.279 15.866 -4.914 1.00 57.28 182 ILE A O 1
ATOM 1454 N N . LEU A 1 183 ? 13.936 16.344 -2.745 1.00 56.34 183 LEU A N 1
ATOM 1455 C CA . LEU A 1 183 ? 14.169 14.983 -2.261 1.00 56.34 183 LEU A CA 1
ATOM 1456 C C . LEU A 1 183 ? 13.088 14.017 -2.747 1.00 56.34 183 LEU A C 1
ATOM 1458 O O . LEU A 1 183 ? 13.402 12.873 -3.048 1.00 56.34 183 LEU A O 1
ATOM 1462 N N . GLU A 1 184 ? 11.849 14.474 -2.888 1.00 58.28 184 GLU A N 1
ATOM 1463 C CA . GLU A 1 184 ? 10.747 13.705 -3.450 1.00 58.28 184 GLU A CA 1
ATOM 1464 C C . GLU A 1 184 ? 11.047 13.313 -4.901 1.00 58.28 184 GLU A C 1
ATOM 1466 O O . GLU A 1 184 ? 11.125 12.123 -5.209 1.00 58.28 184 GLU A O 1
ATOM 1471 N N . ILE A 1 185 ? 11.299 14.297 -5.772 1.00 61.94 185 ILE A N 1
ATOM 1472 C CA . ILE A 1 185 ? 11.586 14.063 -7.195 1.00 61.94 185 ILE A CA 1
ATOM 1473 C C . ILE A 1 185 ? 12.858 13.223 -7.357 1.00 61.94 185 ILE A C 1
ATOM 1475 O O . ILE A 1 185 ? 12.868 12.252 -8.113 1.00 61.94 185 ILE A O 1
ATOM 1479 N N . LEU A 1 186 ? 13.928 13.548 -6.624 1.00 60.62 186 LEU A N 1
ATOM 1480 C CA . LEU A 1 186 ? 15.177 12.788 -6.686 1.00 60.62 186 LEU A CA 1
ATOM 1481 C C . LEU A 1 186 ? 15.008 11.370 -6.140 1.00 60.62 186 LEU A C 1
ATOM 1483 O O . LEU A 1 186 ? 15.539 10.438 -6.731 1.00 60.62 186 LEU A O 1
ATOM 1487 N N . SER A 1 187 ? 14.255 11.165 -5.057 1.00 61.12 187 SER A N 1
ATOM 1488 C CA . SER A 1 187 ? 13.992 9.821 -4.537 1.00 61.12 187 SER A CA 1
ATOM 1489 C C . SER A 1 187 ? 13.126 9.013 -5.492 1.00 61.12 187 SER A C 1
ATOM 1491 O O . SER A 1 187 ? 13.410 7.844 -5.707 1.00 61.12 187 SER A O 1
ATOM 1493 N N . TYR A 1 188 ? 12.140 9.621 -6.145 1.00 61.78 188 TYR A N 1
ATOM 1494 C CA . TYR A 1 188 ? 11.351 8.942 -7.165 1.00 61.78 188 TYR A CA 1
ATOM 1495 C C . TYR A 1 188 ? 12.224 8.536 -8.365 1.00 61.78 188 TYR A C 1
ATOM 1497 O O . TYR A 1 188 ? 12.172 7.395 -8.821 1.00 61.78 188 TYR A O 1
ATOM 1505 N N . LEU A 1 189 ? 13.103 9.430 -8.828 1.00 60.62 189 LEU A N 1
ATOM 1506 C CA . LEU A 1 189 ? 13.990 9.177 -9.967 1.00 60.62 189 LEU A CA 1
ATOM 1507 C C . LEU A 1 189 ? 15.168 8.240 -9.648 1.00 60.62 189 LEU A C 1
ATOM 1509 O O . LEU A 1 189 ? 15.638 7.555 -10.551 1.00 60.62 189 LEU A O 1
ATOM 1513 N N . VAL A 1 190 ? 15.650 8.187 -8.399 1.00 62.06 190 VAL A N 1
ATOM 1514 C CA . VAL A 1 190 ? 16.841 7.409 -7.987 1.00 62.06 190 VAL A CA 1
ATOM 1515 C C . VAL A 1 190 ? 16.488 6.129 -7.227 1.00 62.06 190 VAL A C 1
ATOM 1517 O O . VAL A 1 190 ? 17.128 5.099 -7.443 1.00 62.06 190 VAL A O 1
ATOM 1520 N N . ALA A 1 191 ? 15.476 6.139 -6.358 1.00 58.53 191 ALA A N 1
ATOM 1521 C CA . ALA A 1 191 ? 15.123 4.964 -5.561 1.00 58.53 191 ALA A CA 1
ATOM 1522 C C . ALA A 1 191 ? 14.565 3.844 -6.437 1.00 58.53 191 ALA A C 1
ATOM 1524 O O . ALA A 1 191 ? 14.858 2.678 -6.190 1.00 58.53 191 ALA A O 1
ATOM 1525 N N . VAL A 1 192 ? 13.807 4.169 -7.483 1.00 53.75 192 VAL A N 1
ATOM 1526 C CA . VAL A 1 192 ? 13.171 3.145 -8.316 1.00 53.75 192 VAL A CA 1
ATOM 1527 C C . VAL A 1 192 ? 14.179 2.384 -9.201 1.00 53.75 192 VAL A C 1
ATOM 1529 O O . VAL A 1 192 ? 14.134 1.150 -9.169 1.00 53.75 192 VAL A O 1
ATOM 1532 N N . PRO A 1 193 ? 15.151 3.021 -9.896 1.00 55.41 193 PRO A N 1
ATOM 1533 C CA . PRO A 1 193 ? 16.208 2.293 -10.601 1.00 55.41 193 PRO A CA 1
ATOM 1534 C C . PRO A 1 193 ? 17.093 1.486 -9.648 1.00 55.41 193 PRO A C 1
ATOM 1536 O O . PRO A 1 193 ? 17.387 0.324 -9.920 1.00 55.41 193 PRO A O 1
ATOM 1539 N N . VAL A 1 194 ? 17.488 2.065 -8.506 1.00 59.75 194 VAL A N 1
ATOM 1540 C CA . VAL A 1 194 ? 18.367 1.393 -7.535 1.00 59.75 194 VAL A CA 1
ATOM 1541 C C . VAL A 1 194 ? 17.677 0.180 -6.906 1.00 59.75 194 VAL A C 1
ATOM 1543 O O . VAL A 1 194 ? 18.284 -0.884 -6.810 1.00 59.75 194 VAL A O 1
ATOM 1546 N N . GLN A 1 195 ? 16.399 0.289 -6.532 1.00 54.91 195 GLN A N 1
ATOM 1547 C CA . GLN A 1 195 ? 15.626 -0.835 -5.990 1.00 54.91 195 GLN A CA 1
ATOM 1548 C C . GLN A 1 195 ? 15.329 -1.899 -7.053 1.00 54.91 195 GLN A C 1
ATOM 1550 O O . GLN A 1 195 ? 15.341 -3.090 -6.740 1.00 54.91 195 GLN A O 1
ATOM 1555 N N . GLY A 1 196 ? 15.110 -1.501 -8.310 1.00 54.47 196 GLY A N 1
ATOM 1556 C CA . GLY A 1 196 ? 14.999 -2.432 -9.435 1.00 54.47 196 GLY A CA 1
ATOM 1557 C C . GLY A 1 196 ? 16.281 -3.246 -9.635 1.00 54.47 196 GLY A C 1
ATOM 1558 O O . GLY A 1 196 ? 16.229 -4.474 -9.685 1.00 54.47 196 GLY A O 1
ATOM 1559 N N . ILE A 1 197 ? 17.440 -2.577 -9.648 1.00 59.03 197 ILE A N 1
ATOM 1560 C CA . ILE A 1 197 ? 18.755 -3.228 -9.745 1.00 59.03 197 ILE A CA 1
ATOM 1561 C C . ILE A 1 197 ? 18.999 -4.134 -8.535 1.00 59.03 197 ILE A C 1
ATOM 1563 O O . ILE A 1 197 ? 19.424 -5.270 -8.710 1.00 59.03 197 ILE A O 1
ATOM 1567 N N . ALA A 1 198 ? 18.688 -3.682 -7.318 1.00 57.81 198 ALA A N 1
ATOM 1568 C CA . ALA A 1 198 ? 18.865 -4.481 -6.106 1.00 57.81 198 ALA A CA 1
ATOM 1569 C C . ALA A 1 198 ? 18.015 -5.760 -6.124 1.00 57.81 198 ALA A C 1
ATOM 1571 O O . ALA A 1 198 ? 18.507 -6.826 -5.758 1.00 57.81 198 ALA A O 1
ATOM 1572 N N . THR A 1 199 ? 16.770 -5.673 -6.603 1.00 55.09 199 THR A N 1
ATOM 1573 C CA . THR A 1 199 ? 15.881 -6.836 -6.743 1.00 55.09 199 THR A CA 1
ATOM 1574 C C . THR A 1 199 ? 16.447 -7.819 -7.771 1.00 55.09 199 THR A C 1
ATOM 1576 O O . THR A 1 199 ? 16.562 -9.006 -7.481 1.00 55.09 199 THR A O 1
ATOM 1579 N N . LEU A 1 200 ? 16.899 -7.325 -8.930 1.00 55.69 200 LEU A N 1
ATOM 1580 C CA . LEU A 1 200 ? 17.503 -8.144 -9.985 1.00 55.69 200 LEU A CA 1
ATOM 1581 C C . LEU A 1 200 ? 18.797 -8.834 -9.512 1.00 55.69 200 LEU A C 1
ATOM 1583 O O . LEU A 1 200 ? 18.961 -10.040 -9.683 1.00 55.69 200 LEU A O 1
ATOM 1587 N N . VAL A 1 201 ? 19.699 -8.079 -8.879 1.00 65.19 201 VAL A N 1
ATOM 1588 C CA . VAL A 1 201 ? 20.973 -8.579 -8.340 1.00 65.19 201 VAL A CA 1
ATOM 1589 C C . VAL A 1 201 ? 20.729 -9.612 -7.243 1.00 65.19 201 VAL A C 1
ATOM 1591 O O . VAL A 1 201 ? 21.410 -10.635 -7.211 1.00 65.19 201 VAL A O 1
ATOM 1594 N N . TRP A 1 202 ? 19.738 -9.393 -6.376 1.00 57.19 202 TRP A N 1
ATOM 1595 C CA . TRP A 1 202 ? 19.365 -10.357 -5.345 1.00 57.19 202 TRP A CA 1
ATOM 1596 C C . TRP A 1 202 ? 18.847 -11.666 -5.949 1.00 57.19 202 TRP A C 1
ATOM 1598 O O . TRP A 1 202 ? 19.310 -12.741 -5.566 1.00 57.19 202 TRP A O 1
ATOM 1608 N N . THR A 1 203 ? 17.945 -11.599 -6.934 1.00 55.97 203 THR A N 1
ATOM 1609 C CA . THR A 1 203 ? 17.428 -12.787 -7.632 1.00 55.97 203 THR A CA 1
ATOM 1610 C C . THR A 1 203 ? 18.546 -13.567 -8.328 1.00 55.97 203 THR A C 1
ATOM 1612 O O . THR A 1 203 ? 18.611 -14.789 -8.197 1.00 55.97 203 THR A O 1
ATOM 1615 N N . VAL A 1 204 ? 19.468 -12.875 -9.007 1.00 59.69 204 VAL A N 1
ATOM 1616 C CA . VAL A 1 204 ? 20.642 -13.496 -9.645 1.00 59.69 204 VAL A CA 1
ATOM 1617 C C . VAL A 1 204 ? 21.569 -14.127 -8.602 1.00 59.69 204 VAL A C 1
ATOM 1619 O O . VAL A 1 204 ? 22.002 -15.263 -8.778 1.00 59.69 204 VAL A O 1
ATOM 1622 N N . GLY A 1 205 ? 21.833 -13.440 -7.488 1.00 65.94 205 GLY A N 1
ATOM 1623 C CA . GLY A 1 205 ? 22.671 -13.958 -6.405 1.00 65.94 205 GLY A CA 1
ATOM 1624 C C . GLY A 1 205 ? 22.115 -15.240 -5.779 1.00 65.94 205 GLY A C 1
ATOM 1625 O O . GLY A 1 205 ? 22.871 -16.174 -5.515 1.00 65.94 205 GLY A O 1
ATOM 1626 N N . GLN A 1 206 ? 20.795 -15.327 -5.594 1.00 56.94 206 GLN A N 1
ATOM 1627 C CA . GLN A 1 206 ? 20.152 -16.542 -5.080 1.00 56.94 206 GLN A CA 1
ATOM 1628 C C . GLN A 1 206 ? 20.160 -17.684 -6.105 1.00 56.94 206 GLN A C 1
ATOM 1630 O O . GLN A 1 206 ? 20.438 -18.819 -5.731 1.00 56.94 206 GLN A O 1
ATOM 1635 N N . PHE A 1 207 ? 19.947 -17.395 -7.393 1.00 59.72 207 PHE A N 1
ATOM 1636 C CA . PHE A 1 207 ? 20.056 -18.401 -8.458 1.00 59.72 207 PHE A CA 1
ATOM 1637 C C . PHE A 1 207 ? 21.465 -19.005 -8.540 1.00 59.72 207 PHE A C 1
ATOM 1639 O O . PHE A 1 207 ? 21.626 -20.220 -8.640 1.00 59.72 207 PHE A O 1
ATOM 1646 N N . VAL A 1 208 ? 22.498 -18.163 -8.449 1.00 63.47 208 VAL A N 1
ATOM 1647 C CA . VAL A 1 208 ? 23.897 -18.609 -8.420 1.00 63.47 208 VAL A CA 1
ATOM 1648 C C . VAL A 1 208 ? 24.164 -19.477 -7.186 1.00 63.47 208 VAL A C 1
ATOM 1650 O O . VAL A 1 208 ? 24.793 -20.525 -7.302 1.00 63.47 208 VAL A O 1
ATOM 1653 N N . LYS A 1 209 ? 23.631 -19.096 -6.019 1.00 64.19 209 LYS A N 1
ATOM 1654 C CA . LYS A 1 209 ? 23.748 -19.875 -4.777 1.00 64.19 209 LYS A CA 1
ATOM 1655 C C . LYS A 1 209 ? 23.057 -21.245 -4.855 1.00 64.19 209 LYS A C 1
ATOM 1657 O O . LYS A 1 209 ? 23.602 -22.207 -4.332 1.00 64.19 209 LYS A O 1
ATOM 1662 N N . GLU A 1 210 ? 21.893 -21.341 -5.500 1.00 67.06 210 GLU A N 1
ATOM 1663 C CA . GLU A 1 210 ? 21.163 -22.606 -5.717 1.00 67.06 210 GLU A CA 1
ATOM 1664 C C . GLU A 1 210 ? 21.837 -23.527 -6.753 1.00 67.06 210 GLU A C 1
ATOM 1666 O O . GLU A 1 210 ? 21.562 -24.721 -6.766 1.00 67.06 210 GLU A O 1
ATOM 1671 N N . LYS A 1 211 ? 22.686 -22.996 -7.645 1.00 61.56 211 LYS A N 1
ATOM 1672 C CA . LYS A 1 211 ? 23.394 -23.783 -8.675 1.00 61.56 211 LYS A CA 1
ATOM 1673 C C . LYS A 1 211 ? 24.813 -24.194 -8.291 1.00 61.56 211 LYS A C 1
ATOM 1675 O O . LYS A 1 211 ? 25.367 -25.078 -8.940 1.00 61.56 211 LYS A O 1
ATOM 1680 N N . LEU A 1 212 ? 25.404 -23.529 -7.300 1.00 61.94 212 LEU A N 1
ATOM 1681 C CA . LEU A 1 212 ? 26.761 -23.796 -6.813 1.00 61.94 212 LEU A CA 1
ATOM 1682 C C . LEU A 1 212 ? 26.806 -24.630 -5.522 1.00 61.94 212 LEU A C 1
ATOM 1684 O O . LEU A 1 212 ? 27.894 -25.047 -5.132 1.00 61.94 212 LEU A O 1
ATOM 1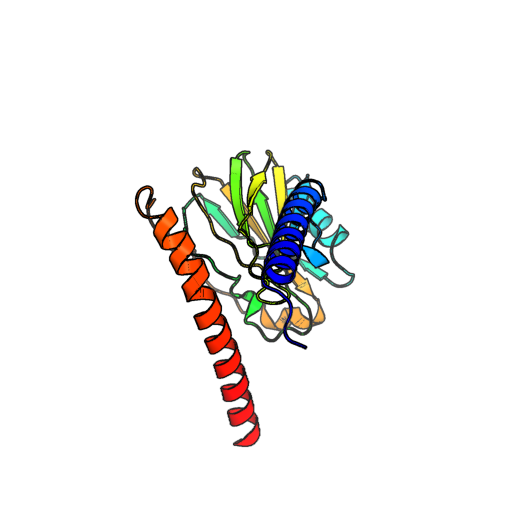688 N N . ASN A 1 213 ? 25.657 -24.870 -4.886 1.00 49.62 213 ASN A N 1
ATOM 1689 C CA . ASN A 1 213 ? 25.470 -25.846 -3.805 1.00 49.62 213 ASN A CA 1
ATOM 1690 C C . ASN A 1 213 ? 24.666 -27.043 -4.318 1.00 49.62 213 ASN A C 1
ATOM 1692 O O . ASN A 1 213 ? 24.841 -28.137 -3.742 1.00 49.62 213 ASN A O 1
#

Foldseek 3Di:
DDDDPVRVVVVVVVVVVVVVVVVVVVVPDQAACQFFQKGKDAAAPVCQQVVLCVRDDPQKGWDPDKDKDWDAFFLFKDFAPQLLDPAPDWKKKKKWWQAWAFDKWWFTRQLVHDDPGDTDTDTDHHRMIMIGTRSIIITRHPDDGIIMMMIMMDGNVRVVVVPDDDDDDDDHDPDPPPCSVVNNVCSVVPVRVVVVVVSVVVVVVVVVVVVVD

Sequence (213 aa):
MPLSLEDRFVVTLLVWWNAIVDIFRTLHQVPSLDEDGYCVLESGLDAVPRTTLSVLPPHYMILPKVHTNRGGSNPFYWRSSTFFKRTVHPTYLAVHYEHPGPALSVSKGSHLGWQMSLPTQLNVQQNSLVLMNSGLLKAHIDTAPQTTVRFLAVHQHDNYLFDQQENTESVYIPSLTCTAPILEILSYLVAVPVQGIATLVWTVGQFVKEKLN